Protein AF-A0A7X7GZE6-F1 (afdb_monomer_lite)

Radius of gyration: 17.97 Å; chains: 1; bounding box: 39×40×55 Å

Structure (mmCIF, N/CA/C/O backbone):
data_AF-A0A7X7GZE6-F1
#
_entry.id   AF-A0A7X7GZE6-F1
#
loop_
_atom_site.group_PDB
_atom_site.id
_atom_site.type_symbol
_atom_site.label_atom_id
_atom_site.label_alt_id
_atom_site.label_comp_id
_atom_site.label_asym_id
_atom_site.label_entity_id
_atom_site.label_seq_id
_atom_site.pdbx_PDB_ins_code
_atom_site.Cartn_x
_atom_site.Cartn_y
_atom_site.Cartn_z
_atom_site.occupancy
_atom_site.B_iso_or_equiv
_atom_site.auth_seq_id
_atom_site.auth_comp_id
_atom_site.auth_asym_id
_atom_site.auth_atom_id
_atom_site.pdbx_PDB_model_num
ATOM 1 N N . VAL A 1 1 ? -2.484 -9.347 -4.372 1.00 68.06 1 VAL A N 1
ATOM 2 C CA . VAL A 1 1 ? -1.489 -9.546 -3.286 1.00 68.06 1 VAL A CA 1
ATOM 3 C C . VAL A 1 1 ? -1.437 -8.343 -2.355 1.00 68.06 1 VAL A C 1
ATOM 5 O O . VAL A 1 1 ? -1.816 -8.513 -1.209 1.00 68.06 1 VAL A O 1
ATOM 8 N N . GLY A 1 2 ? -1.087 -7.137 -2.829 1.00 70.00 2 GLY A N 1
ATOM 9 C CA . GLY A 1 2 ? -1.062 -5.927 -1.983 1.00 70.00 2 GLY A CA 1
ATOM 10 C C . GLY A 1 2 ? -2.366 -5.663 -1.219 1.00 70.00 2 GLY A C 1
ATOM 11 O O . GLY A 1 2 ? -2.331 -5.473 -0.010 1.00 70.00 2 GLY A O 1
ATOM 12 N N . ALA A 1 3 ? -3.518 -5.777 -1.890 1.00 70.06 3 ALA A N 1
ATOM 13 C CA . ALA A 1 3 ? -4.825 -5.614 -1.250 1.00 70.06 3 ALA A CA 1
ATOM 14 C C . ALA A 1 3 ? -5.118 -6.659 -0.161 1.00 70.06 3 ALA A C 1
ATOM 16 O O . ALA A 1 3 ? -5.641 -6.328 0.893 1.00 70.06 3 ALA A O 1
ATOM 17 N N . ALA A 1 4 ? -4.740 -7.921 -0.387 1.00 69.62 4 ALA A N 1
ATOM 18 C CA . ALA A 1 4 ? -4.936 -8.977 0.601 1.00 69.62 4 ALA A CA 1
ATOM 19 C C . ALA A 1 4 ? -4.083 -8.721 1.851 1.00 69.62 4 ALA A C 1
ATOM 21 O O . ALA A 1 4 ? -4.593 -8.793 2.958 1.00 69.62 4 ALA A O 1
ATOM 22 N N . ILE A 1 5 ? -2.814 -8.339 1.671 1.00 72.62 5 ILE A N 1
ATOM 23 C CA . ILE A 1 5 ? -1.905 -8.010 2.779 1.00 72.62 5 ILE A CA 1
ATOM 24 C C . ILE A 1 5 ? -2.411 -6.792 3.544 1.00 72.62 5 ILE A C 1
ATOM 26 O O . ILE A 1 5 ? -2.491 -6.830 4.766 1.00 72.62 5 ILE A O 1
ATOM 30 N N . GLY A 1 6 ? -2.775 -5.725 2.831 1.00 70.12 6 GLY A N 1
ATOM 31 C CA . GLY A 1 6 ? -3.326 -4.523 3.445 1.00 70.12 6 GLY A CA 1
ATOM 32 C C . GLY A 1 6 ? -4.610 -4.810 4.218 1.00 70.12 6 GLY A C 1
ATOM 33 O O . GLY A 1 6 ? -4.763 -4.332 5.337 1.00 70.12 6 GLY A O 1
ATOM 34 N N . GLY A 1 7 ? -5.488 -5.655 3.672 1.00 70.38 7 GLY A N 1
ATOM 35 C CA . GLY A 1 7 ? -6.702 -6.094 4.353 1.00 70.38 7 GLY A CA 1
ATOM 36 C C . GLY A 1 7 ? -6.411 -6.923 5.600 1.00 70.38 7 GLY A C 1
ATOM 37 O O . GLY A 1 7 ? -6.998 -6.670 6.645 1.00 70.38 7 GLY A O 1
ATOM 38 N N . SER A 1 8 ? -5.452 -7.850 5.537 1.00 73.56 8 SER A N 1
ATOM 39 C CA . SER A 1 8 ? -5.009 -8.628 6.701 1.00 73.56 8 SER A CA 1
ATOM 40 C C . SER A 1 8 ? -4.384 -7.755 7.793 1.00 73.56 8 SER A C 1
ATOM 42 O O . SER A 1 8 ? -4.648 -7.985 8.969 1.00 73.56 8 SER A O 1
ATOM 44 N N . ILE A 1 9 ? -3.591 -6.743 7.423 1.00 75.19 9 ILE A N 1
ATOM 45 C CA . ILE A 1 9 ? -3.029 -5.765 8.370 1.00 75.19 9 ILE A CA 1
ATOM 46 C C . ILE A 1 9 ? -4.152 -4.932 8.993 1.00 75.19 9 ILE A C 1
ATOM 48 O O . ILE A 1 9 ? -4.167 -4.754 10.207 1.00 75.19 9 ILE A O 1
ATOM 52 N N . GLY A 1 10 ? -5.107 -4.465 8.184 1.00 75.06 10 GLY A N 1
ATOM 53 C CA . GLY A 1 10 ? -6.282 -3.731 8.651 1.00 75.06 10 GLY A CA 1
ATOM 54 C C . GLY A 1 10 ? -7.108 -4.539 9.651 1.00 75.06 10 GLY A C 1
ATOM 55 O O . GLY A 1 10 ? -7.360 -4.073 10.757 1.00 75.06 10 GLY A O 1
ATOM 56 N N . PHE A 1 11 ? -7.436 -5.786 9.311 1.00 79.56 11 PHE A N 1
ATOM 57 C CA . PHE A 1 11 ? -8.137 -6.711 10.201 1.00 79.56 11 PHE A CA 1
ATOM 58 C C . PHE A 1 11 ? -7.357 -6.969 11.498 1.00 79.56 11 PHE A C 1
ATOM 60 O O . PHE A 1 11 ? -7.912 -6.876 12.591 1.00 79.56 11 PHE A O 1
ATOM 67 N N . GLY A 1 12 ? -6.055 -7.257 11.388 1.00 74.81 12 GLY A N 1
ATOM 68 C CA . GLY A 1 12 ? -5.186 -7.506 12.539 1.00 74.81 12 GLY A CA 1
ATOM 69 C C . GLY A 1 12 ? -5.072 -6.302 13.477 1.00 74.81 12 GLY A C 1
ATOM 70 O O . GLY A 1 12 ? -5.069 -6.477 14.694 1.00 74.81 12 GLY A O 1
ATOM 71 N N . ALA A 1 13 ? -5.049 -5.080 12.935 1.00 77.00 13 ALA A N 1
ATOM 72 C CA . ALA A 1 13 ? -5.071 -3.856 13.731 1.00 77.00 13 ALA A CA 1
ATOM 73 C C . ALA A 1 13 ? -6.368 -3.731 14.544 1.00 77.00 13 ALA A C 1
ATOM 75 O O . ALA A 1 13 ? -6.316 -3.336 15.707 1.00 77.00 13 ALA A O 1
ATOM 76 N N . THR A 1 14 ? -7.516 -4.123 13.983 1.00 76.88 14 THR A N 1
ATOM 77 C CA . THR A 1 14 ? -8.782 -4.130 14.729 1.00 76.88 14 THR A CA 1
ATOM 78 C C . THR A 1 14 ? -8.822 -5.213 15.798 1.00 76.88 14 THR A C 1
ATOM 80 O O . THR A 1 14 ? -9.255 -4.931 16.907 1.00 76.88 14 THR A O 1
ATOM 83 N N . VAL A 1 15 ? -8.305 -6.418 15.521 1.00 77.81 15 VAL A N 1
ATOM 84 C CA . VAL A 1 15 ? -8.167 -7.476 16.543 1.00 77.81 15 VAL A CA 1
ATOM 85 C C . VAL A 1 15 ? -7.325 -6.988 17.723 1.00 77.81 15 VAL A C 1
ATOM 87 O O . VAL A 1 15 ? -7.680 -7.225 18.874 1.00 77.81 15 VAL A O 1
ATOM 90 N N . TYR A 1 16 ? -6.226 -6.280 17.448 1.00 72.88 16 TYR A N 1
ATOM 91 C CA . TYR A 1 16 ? -5.394 -5.696 18.497 1.00 72.88 16 TYR A CA 1
ATOM 92 C C . TYR A 1 16 ? -6.132 -4.616 19.295 1.00 72.88 16 TYR A C 1
ATOM 94 O O . TYR A 1 16 ? -6.004 -4.583 20.517 1.00 72.88 16 TYR A O 1
ATOM 102 N N . LYS A 1 17 ? -6.906 -3.749 18.626 1.00 74.69 17 LYS A N 1
ATOM 103 C CA . LYS A 1 17 ? -7.726 -2.727 19.295 1.00 74.69 17 LYS A CA 1
ATOM 104 C C . LYS A 1 17 ? -8.779 -3.350 20.211 1.00 74.69 17 LYS A C 1
ATOM 106 O O . LYS A 1 17 ? -8.861 -2.931 21.354 1.00 74.69 17 LYS A O 1
ATOM 111 N N . ASP A 1 18 ? -9.502 -4.366 19.741 1.00 75.88 18 ASP A N 1
ATOM 112 C CA . ASP A 1 18 ? -10.523 -5.074 20.531 1.00 75.88 18 ASP A CA 1
ATOM 113 C C . ASP A 1 18 ? -9.904 -5.735 21.766 1.00 75.88 18 ASP A C 1
ATOM 115 O O . ASP A 1 18 ? -10.315 -5.482 22.893 1.00 75.88 18 ASP A O 1
ATOM 119 N N . TYR A 1 19 ? -8.784 -6.444 21.582 1.00 75.62 19 TYR A N 1
ATOM 120 C CA . TYR A 1 19 ? -8.058 -7.033 22.705 1.00 75.62 19 TYR A CA 1
ATOM 121 C C . TYR A 1 19 ? -7.568 -5.991 23.722 1.00 75.62 19 TYR A C 1
ATOM 123 O O . TYR A 1 19 ? -7.517 -6.273 24.917 1.00 75.62 19 TYR A O 1
ATOM 131 N N . LYS A 1 20 ? -7.168 -4.795 23.278 1.00 75.88 20 LYS A N 1
ATOM 132 C CA . LYS A 1 20 ? -6.720 -3.729 24.184 1.00 75.88 20 LYS A CA 1
ATOM 133 C C . LYS A 1 20 ? -7.859 -3.026 24.916 1.00 75.88 20 LYS A C 1
ATOM 135 O O . LYS A 1 20 ? -7.587 -2.449 25.965 1.00 75.88 20 LYS A O 1
ATOM 140 N N . ASP A 1 21 ? -9.064 -3.043 24.360 1.00 76.44 21 ASP A N 1
ATOM 141 C CA . ASP A 1 21 ? -10.229 -2.368 24.927 1.00 76.44 21 ASP A CA 1
ATOM 142 C C . ASP A 1 21 ? -10.690 -3.067 26.212 1.00 76.44 21 ASP A C 1
ATOM 144 O O . ASP A 1 21 ? -10.820 -2.432 27.257 1.00 76.44 21 ASP A O 1
ATOM 148 N N . ASP A 1 22 ? -10.837 -4.396 26.176 1.00 77.56 22 ASP A N 1
ATOM 149 C CA . ASP A 1 22 ? -11.350 -5.154 27.325 1.00 77.56 22 ASP A CA 1
ATOM 150 C C . ASP A 1 22 ? -10.679 -6.518 27.581 1.00 77.56 22 ASP A C 1
ATOM 152 O O . ASP A 1 22 ? -11.135 -7.311 28.413 1.00 77.56 22 ASP A O 1
ATOM 156 N N . GLY A 1 23 ? -9.556 -6.802 26.916 1.00 74.06 23 GLY A N 1
ATOM 157 C CA . GLY A 1 23 ? -8.805 -8.050 27.088 1.00 74.06 23 GLY A CA 1
ATOM 158 C C . GLY A 1 23 ? -9.431 -9.257 26.387 1.00 74.06 23 GLY A C 1
ATOM 159 O O . GLY A 1 23 ? -8.941 -10.379 26.547 1.00 74.06 23 GLY A O 1
ATOM 160 N N . ARG A 1 24 ? -10.510 -9.067 25.623 1.00 71.06 24 ARG A N 1
ATOM 161 C CA . ARG A 1 24 ? -11.205 -10.114 24.869 1.00 71.06 24 ARG A CA 1
ATOM 162 C C . ARG A 1 24 ? -11.363 -9.674 23.416 1.00 71.06 24 ARG A C 1
ATOM 164 O O . ARG A 1 24 ? -11.299 -8.502 23.091 1.00 71.06 24 ARG A O 1
ATOM 171 N N . ILE A 1 25 ? -11.507 -10.647 22.524 1.00 77.06 25 ILE A N 1
ATOM 172 C CA . ILE A 1 25 ? -11.724 -10.400 21.095 1.00 77.06 25 ILE A CA 1
ATOM 173 C C . ILE A 1 25 ? -13.092 -10.936 20.688 1.00 77.06 25 ILE A C 1
ATOM 175 O O . ILE A 1 25 ? -13.542 -11.951 21.225 1.00 77.06 25 ILE A O 1
ATOM 179 N N . PHE A 1 26 ? -13.727 -10.290 19.716 1.00 74.06 26 PHE A N 1
ATOM 180 C CA . PHE A 1 26 ? -15.010 -10.672 19.126 1.00 74.06 26 PHE A CA 1
ATOM 181 C C . PHE A 1 26 ? -16.153 -10.803 20.141 1.00 74.06 26 PHE A C 1
ATOM 183 O O . PHE A 1 26 ? -17.037 -11.645 19.985 1.00 74.06 26 PHE A O 1
ATOM 190 N N . ASN A 1 27 ? -16.149 -9.978 21.186 1.00 72.94 27 ASN A N 1
ATOM 191 C CA . ASN A 1 27 ? -17.208 -9.961 22.200 1.00 72.94 27 ASN A CA 1
ATOM 192 C C . ASN A 1 27 ? -18.279 -8.882 21.943 1.00 72.94 27 ASN A C 1
ATOM 194 O O . ASN A 1 27 ? -19.266 -8.819 22.675 1.00 72.94 27 ASN A O 1
ATOM 198 N N . GLY A 1 28 ? -18.093 -8.061 20.903 1.00 64.94 28 GLY A N 1
ATOM 199 C CA . GLY A 1 28 ? -18.997 -6.978 20.520 1.00 64.94 28 GLY A CA 1
ATOM 200 C C . GLY A 1 28 ? -18.660 -5.607 21.115 1.00 64.94 28 GLY A C 1
ATOM 201 O O . GLY A 1 28 ? -19.392 -4.661 20.823 1.00 64.94 28 GLY A O 1
ATOM 202 N N . SER A 1 29 ? -17.580 -5.466 21.899 1.00 69.19 29 SER A N 1
ATOM 203 C CA . SER A 1 29 ? -17.096 -4.152 22.357 1.00 69.19 29 SER A CA 1
ATOM 204 C C . SER A 1 29 ? -16.656 -3.289 21.170 1.00 69.19 29 SER A C 1
ATOM 206 O O . SER A 1 29 ? -17.092 -2.140 21.003 1.00 69.19 29 SER A O 1
ATOM 208 N N . ILE A 1 30 ? -15.896 -3.882 20.246 1.00 73.75 30 ILE A N 1
ATOM 209 C CA . ILE A 1 30 ? -15.688 -3.352 18.898 1.00 73.75 30 ILE A CA 1
ATOM 210 C C . ILE A 1 30 ? -16.770 -3.890 17.944 1.00 73.75 30 ILE A C 1
ATOM 212 O O . ILE A 1 30 ? -17.037 -5.092 17.874 1.00 73.75 30 ILE A O 1
ATOM 216 N N . GLY A 1 31 ? -17.390 -2.986 17.179 1.00 77.62 31 GLY A N 1
ATOM 217 C CA . GLY A 1 31 ? -18.443 -3.321 16.221 1.00 77.62 31 GLY A CA 1
ATOM 218 C C . GLY A 1 31 ? -17.913 -4.040 14.974 1.00 77.62 31 GLY A C 1
ATOM 219 O O . GLY A 1 31 ? -16.767 -3.860 14.553 1.00 77.62 31 GLY A O 1
ATOM 220 N N . ALA A 1 32 ? -18.758 -4.866 14.350 1.00 78.25 32 ALA A N 1
ATOM 221 C CA . ALA A 1 32 ? -18.413 -5.577 13.113 1.00 78.25 32 ALA A CA 1
ATOM 222 C C . ALA A 1 32 ? -18.128 -4.620 11.937 1.00 78.25 32 ALA A C 1
ATOM 224 O O . ALA A 1 32 ? -17.339 -4.936 11.045 1.00 78.25 32 ALA A O 1
ATOM 225 N N . ASP A 1 33 ? -18.733 -3.434 11.960 1.00 80.25 33 ASP A N 1
ATOM 226 C CA . ASP A 1 33 ? -18.466 -2.314 11.062 1.00 80.25 33 ASP A CA 1
ATOM 227 C C . ASP A 1 33 ? -17.040 -1.771 11.235 1.00 80.25 33 ASP A C 1
ATOM 229 O O . ASP A 1 33 ? -16.351 -1.546 10.242 1.00 80.25 33 ASP A O 1
ATOM 233 N N . THR A 1 34 ? -16.527 -1.674 12.465 1.00 81.44 34 THR A N 1
ATOM 234 C CA . THR A 1 34 ? -15.125 -1.309 12.722 1.00 81.44 34 THR A CA 1
ATOM 235 C C . THR A 1 34 ? -14.159 -2.343 12.131 1.00 81.44 34 THR A C 1
ATOM 237 O O . THR A 1 34 ? -13.178 -1.979 11.481 1.00 81.44 34 THR A O 1
ATOM 240 N N . TYR A 1 35 ? -14.429 -3.644 12.273 1.00 79.75 35 TYR A N 1
ATOM 241 C CA . TYR A 1 35 ? -13.618 -4.687 11.622 1.00 79.75 35 TYR A CA 1
ATOM 242 C C . TYR A 1 35 ? -13.643 -4.571 10.102 1.00 79.75 35 TYR A C 1
ATOM 244 O O . TYR A 1 35 ? -12.596 -4.636 9.448 1.00 79.75 35 TYR A O 1
ATOM 252 N N . LEU A 1 36 ? -14.832 -4.376 9.538 1.00 85.06 36 LEU A N 1
ATOM 253 C CA . LEU A 1 36 ? -15.022 -4.278 8.100 1.00 85.06 36 LEU A CA 1
ATOM 254 C C . LEU A 1 36 ? -14.356 -3.021 7.525 1.00 85.06 36 LEU A C 1
ATOM 256 O O . LEU A 1 36 ? -13.636 -3.118 6.532 1.00 85.06 36 LEU A O 1
ATOM 260 N N . GLY A 1 37 ? -14.521 -1.867 8.173 1.00 83.38 37 GLY A N 1
ATOM 261 C CA . GLY A 1 37 ? -13.943 -0.591 7.754 1.00 83.38 37 GLY A CA 1
ATOM 262 C C . GLY A 1 37 ? -12.419 -0.616 7.741 1.00 83.38 37 GLY A C 1
ATOM 263 O O . GLY A 1 37 ? -11.800 -0.227 6.751 1.00 83.38 37 GLY A O 1
ATOM 264 N N . TYR A 1 38 ? -11.792 -1.150 8.791 1.00 82.81 38 TYR A N 1
ATOM 265 C CA . TYR A 1 38 ? -10.332 -1.280 8.853 1.00 82.81 38 TYR A CA 1
ATOM 266 C C . TYR A 1 38 ? -9.800 -2.295 7.839 1.00 82.81 38 TYR A C 1
ATOM 268 O O . TYR A 1 38 ? -8.772 -2.050 7.208 1.00 82.81 38 TYR A O 1
ATOM 276 N N . THR A 1 39 ? -10.505 -3.409 7.633 1.00 85.31 39 THR A N 1
ATOM 277 C CA . THR A 1 39 ? -10.120 -4.427 6.645 1.00 85.31 39 THR A CA 1
ATOM 278 C C . THR A 1 39 ? -10.213 -3.881 5.220 1.00 85.31 39 THR A C 1
ATOM 280 O O . THR A 1 39 ? -9.268 -4.013 4.445 1.00 85.31 39 THR A O 1
ATOM 283 N N . LEU A 1 40 ? -11.324 -3.237 4.854 1.00 87.88 40 LEU A N 1
ATOM 284 C CA . LEU A 1 40 ? -11.520 -2.691 3.508 1.00 87.88 40 LEU A CA 1
ATOM 285 C C . LEU A 1 40 ? -10.637 -1.468 3.253 1.00 87.88 40 LEU A C 1
ATOM 287 O O . LEU A 1 40 ? -10.006 -1.381 2.198 1.00 87.88 40 LEU A O 1
ATOM 291 N N . GLY A 1 41 ? -10.518 -0.570 4.233 1.00 86.75 41 GLY A N 1
ATOM 292 C CA . GLY A 1 41 ? -9.615 0.574 4.161 1.00 86.75 41 GLY A CA 1
ATOM 293 C C . GLY A 1 41 ? -8.155 0.143 4.015 1.00 86.75 41 GLY A C 1
ATOM 294 O O . GLY A 1 41 ? -7.440 0.615 3.127 1.00 86.75 41 GLY A O 1
ATOM 295 N N . GLY A 1 42 ? -7.737 -0.846 4.811 1.00 83.94 42 GLY A N 1
ATOM 296 C CA . GLY A 1 42 ? -6.423 -1.474 4.702 1.00 83.94 42 GLY A CA 1
ATOM 297 C C . GLY A 1 42 ? -6.206 -2.148 3.347 1.00 83.94 42 GLY A C 1
ATOM 298 O O . GLY A 1 42 ? -5.132 -2.013 2.759 1.00 83.94 42 GLY A O 1
ATOM 299 N N . ALA A 1 43 ? -7.217 -2.828 2.802 1.00 84.12 43 ALA A N 1
ATOM 300 C CA . ALA A 1 43 ? -7.123 -3.471 1.496 1.00 84.12 43 ALA A CA 1
ATOM 301 C C . ALA A 1 43 ? -6.926 -2.462 0.358 1.00 84.12 43 ALA A C 1
ATOM 303 O O . ALA A 1 43 ? -6.089 -2.687 -0.517 1.00 84.12 43 ALA A O 1
ATOM 304 N N . VAL A 1 44 ? -7.635 -1.332 0.378 1.00 88.69 44 VAL A N 1
ATOM 305 C CA . VAL A 1 44 ? -7.468 -0.274 -0.630 1.00 88.69 44 VAL A CA 1
ATOM 306 C C . VAL A 1 44 ? -6.089 0.372 -0.526 1.00 88.69 44 VAL A C 1
ATOM 308 O O . VAL A 1 44 ? -5.373 0.426 -1.529 1.00 88.69 44 VAL A O 1
ATOM 311 N N . ALA A 1 45 ? -5.655 0.755 0.677 1.00 85.38 45 ALA A N 1
ATOM 312 C CA . ALA A 1 45 ? -4.322 1.322 0.890 1.00 85.38 45 ALA A CA 1
ATOM 313 C C . ALA A 1 45 ? -3.201 0.348 0.474 1.00 85.38 45 ALA A C 1
ATOM 315 O O . ALA A 1 45 ? -2.243 0.729 -0.207 1.00 85.38 45 ALA A O 1
ATOM 316 N N . GLY A 1 46 ? -3.350 -0.937 0.813 1.00 77.38 46 GLY A N 1
ATOM 317 C CA . GLY A 1 46 ? -2.416 -1.997 0.434 1.00 77.38 46 GLY A CA 1
ATOM 318 C C . GLY A 1 46 ? -2.414 -2.315 -1.062 1.00 77.38 46 GLY A C 1
ATOM 319 O O . GLY A 1 46 ? -1.383 -2.729 -1.602 1.00 77.38 46 GLY A O 1
ATOM 320 N N . ALA A 1 47 ? -3.530 -2.109 -1.767 1.00 82.00 47 ALA A N 1
ATOM 321 C CA . ALA A 1 47 ? -3.597 -2.275 -3.217 1.00 82.00 47 ALA A CA 1
ATOM 322 C C . ALA A 1 47 ? -2.660 -1.292 -3.930 1.00 82.00 47 ALA A C 1
ATOM 324 O O . ALA A 1 47 ? -1.875 -1.722 -4.778 1.00 82.00 47 ALA A O 1
ATOM 325 N N . GLY A 1 48 ? -2.678 -0.012 -3.542 1.00 80.75 48 GLY A N 1
ATOM 326 C CA . GLY A 1 48 ? -1.807 1.007 -4.134 1.00 80.75 48 GLY A CA 1
ATOM 327 C C . GLY A 1 48 ? -0.324 0.746 -3.891 1.00 80.75 48 GLY A C 1
ATOM 328 O O . GLY A 1 48 ? 0.468 0.781 -4.834 1.00 80.75 48 GLY A O 1
ATOM 329 N N . ILE A 1 49 ? 0.041 0.344 -2.670 1.00 81.56 49 ILE A N 1
ATOM 330 C CA . ILE A 1 49 ? 1.407 -0.106 -2.356 1.00 81.56 49 ILE A CA 1
ATOM 331 C C . ILE A 1 49 ? 1.803 -1.319 -3.216 1.00 81.56 49 ILE A C 1
ATOM 333 O O . ILE A 1 49 ? 2.925 -1.400 -3.718 1.00 81.56 49 ILE A O 1
ATOM 337 N N . GLY A 1 50 ? 0.888 -2.270 -3.424 1.00 75.62 50 GLY A N 1
ATOM 338 C CA . GLY A 1 50 ? 1.127 -3.425 -4.291 1.00 75.62 50 GLY A CA 1
ATOM 339 C C . GLY A 1 50 ? 1.416 -3.037 -5.745 1.00 75.62 50 GLY A C 1
ATOM 340 O O . GLY A 1 50 ? 2.314 -3.612 -6.362 1.00 75.62 50 GLY A O 1
ATOM 341 N N . VAL A 1 51 ? 0.693 -2.045 -6.275 1.00 80.81 51 VAL A N 1
ATOM 342 C CA . VAL A 1 51 ? 0.936 -1.478 -7.612 1.00 80.81 51 VAL A CA 1
ATOM 343 C C . VAL A 1 51 ? 2.304 -0.794 -7.671 1.00 80.81 51 VAL A C 1
ATOM 345 O O . VAL A 1 51 ? 3.054 -1.024 -8.618 1.00 80.81 51 VAL A O 1
ATOM 348 N N . ALA A 1 52 ? 2.678 -0.035 -6.637 1.00 83.25 52 ALA A N 1
ATOM 349 C CA . ALA A 1 52 ? 3.989 0.606 -6.539 1.00 83.25 52 ALA A CA 1
ATOM 350 C C . ALA A 1 52 ? 5.145 -0.414 -6.607 1.00 83.25 52 ALA A C 1
ATOM 352 O O . ALA A 1 52 ? 6.106 -0.224 -7.353 1.00 83.25 52 ALA A O 1
ATOM 353 N N . GLY A 1 53 ? 5.026 -1.549 -5.913 1.00 79.12 53 GLY A N 1
ATOM 354 C CA . GLY A 1 53 ? 6.019 -2.627 -5.993 1.00 79.12 53 GLY A CA 1
ATOM 355 C C . GLY A 1 53 ? 6.123 -3.277 -7.373 1.00 79.12 53 GLY A C 1
ATOM 356 O O . GLY A 1 53 ? 7.226 -3.579 -7.828 1.00 79.12 53 GLY A O 1
ATOM 357 N N . ALA A 1 54 ? 4.995 -3.460 -8.065 1.00 77.81 54 ALA A N 1
ATOM 358 C CA . ALA A 1 54 ? 4.986 -3.991 -9.427 1.00 77.81 54 ALA A CA 1
ATOM 359 C C . ALA A 1 54 ? 5.643 -3.023 -10.426 1.00 77.81 54 ALA A C 1
ATOM 361 O O . ALA A 1 54 ? 6.457 -3.456 -11.242 1.00 77.81 54 ALA A O 1
ATOM 362 N N . LEU A 1 55 ? 5.346 -1.723 -10.318 1.00 80.06 55 LEU A N 1
ATOM 363 C CA . LEU A 1 55 ? 5.972 -0.665 -11.118 1.00 80.06 55 LEU A CA 1
ATOM 364 C C . LEU A 1 55 ? 7.490 -0.623 -10.901 1.00 80.06 55 LEU A C 1
ATOM 366 O O . LEU A 1 55 ? 8.249 -0.595 -11.868 1.00 80.06 55 LEU A O 1
ATOM 370 N N . GLY A 1 56 ? 7.933 -0.690 -9.642 1.00 79.12 56 GLY A N 1
ATOM 371 C CA . GLY A 1 56 ? 9.350 -0.764 -9.291 1.00 79.12 56 GLY A CA 1
ATOM 372 C C . GLY A 1 56 ? 10.042 -1.986 -9.890 1.00 79.12 56 GLY A C 1
ATOM 373 O O . GLY A 1 56 ? 11.042 -1.849 -10.589 1.00 79.12 56 GLY A O 1
ATOM 374 N N . ALA A 1 57 ? 9.488 -3.181 -9.672 1.00 77.44 57 ALA A N 1
ATOM 375 C CA . ALA A 1 57 ? 10.055 -4.432 -10.182 1.00 77.44 57 ALA A CA 1
ATOM 376 C C . ALA A 1 57 ? 10.162 -4.459 -11.703 1.00 77.44 57 ALA A C 1
ATOM 378 O O . ALA A 1 57 ? 11.180 -4.894 -12.250 1.00 77.44 57 ALA A O 1
ATOM 379 N N . ALA A 1 58 ? 9.143 -3.952 -12.390 1.00 73.25 58 ALA A N 1
ATOM 380 C CA . ALA A 1 58 ? 9.190 -3.833 -13.831 1.00 73.25 58 ALA A CA 1
ATOM 381 C C . ALA A 1 58 ? 10.285 -2.838 -14.265 1.00 73.25 58 ALA A C 1
ATOM 383 O O . ALA A 1 58 ? 11.049 -3.154 -15.176 1.00 73.25 58 ALA A O 1
ATOM 384 N N . ALA A 1 59 ? 10.419 -1.686 -13.588 1.00 76.44 59 ALA A N 1
ATOM 385 C CA . ALA A 1 59 ? 11.445 -0.681 -13.896 1.00 76.44 59 ALA A CA 1
ATOM 386 C C . ALA A 1 59 ? 12.856 -1.250 -13.729 1.00 76.44 59 ALA A C 1
ATOM 388 O O . ALA A 1 59 ? 13.700 -1.071 -14.602 1.00 76.44 59 ALA A O 1
ATOM 389 N N . GLY A 1 60 ? 13.093 -1.998 -12.651 1.00 74.00 60 GLY A N 1
ATOM 390 C CA . GLY A 1 60 ? 14.385 -2.635 -12.415 1.00 74.00 60 GLY A CA 1
ATOM 391 C C . GLY A 1 60 ? 14.704 -3.737 -13.421 1.00 74.00 60 GLY A C 1
ATOM 392 O O . GLY A 1 60 ? 15.833 -3.841 -13.893 1.00 74.00 60 GLY A O 1
ATOM 393 N N . THR A 1 61 ? 13.697 -4.527 -13.804 1.00 70.88 61 THR A N 1
ATOM 394 C CA . THR A 1 61 ? 13.856 -5.569 -14.830 1.00 70.88 61 THR A CA 1
ATOM 395 C C . THR A 1 61 ? 14.211 -4.951 -16.184 1.00 70.88 61 THR A C 1
ATOM 397 O O . THR A 1 61 ? 15.089 -5.457 -16.877 1.00 70.88 61 THR A O 1
ATOM 400 N N . ALA A 1 62 ? 13.579 -3.831 -16.553 1.00 69.56 62 ALA A N 1
ATOM 401 C CA . ALA A 1 62 ? 13.884 -3.117 -17.792 1.00 69.56 62 ALA A CA 1
ATOM 402 C C . ALA A 1 62 ? 15.335 -2.604 -17.819 1.00 69.56 62 ALA A C 1
ATOM 404 O O . ALA A 1 62 ? 16.021 -2.773 -18.826 1.00 69.56 62 ALA A O 1
ATOM 405 N N . THR A 1 63 ? 15.821 -2.062 -16.696 1.00 73.06 63 THR A N 1
ATOM 406 C CA . THR A 1 63 ? 17.225 -1.654 -16.540 1.00 73.06 63 THR A CA 1
ATOM 407 C C . THR A 1 63 ? 18.190 -2.834 -16.674 1.00 73.06 63 THR A C 1
ATOM 409 O O . THR A 1 63 ? 19.205 -2.708 -17.356 1.00 73.06 63 THR A O 1
ATOM 412 N N . LEU A 1 64 ? 17.883 -3.989 -16.070 1.00 71.00 64 LEU A N 1
ATOM 413 C CA . LEU A 1 64 ? 18.714 -5.195 -16.178 1.00 71.00 64 LEU A CA 1
ATOM 414 C C . LEU A 1 64 ? 18.827 -5.708 -17.620 1.00 71.00 64 LEU A C 1
ATOM 416 O O . LEU A 1 64 ? 19.891 -6.159 -18.032 1.00 71.00 64 LEU A O 1
ATOM 420 N N . LEU A 1 65 ? 17.742 -5.639 -18.393 1.00 69.69 65 LEU A N 1
ATOM 421 C CA . LEU A 1 65 ? 17.700 -6.116 -19.779 1.00 69.69 65 LEU A CA 1
ATOM 422 C C . LEU A 1 65 ? 18.391 -5.169 -20.777 1.00 69.69 65 LEU A C 1
ATOM 424 O O . LEU A 1 65 ? 18.305 -5.389 -21.983 1.00 69.69 65 LEU A O 1
ATOM 428 N N . GLY A 1 66 ? 19.073 -4.122 -20.301 1.00 58.66 66 GLY A N 1
ATOM 429 C CA . GLY A 1 66 ? 19.830 -3.198 -21.148 1.00 58.66 66 GLY A CA 1
ATOM 430 C C . GLY A 1 66 ? 18.958 -2.273 -22.001 1.00 58.66 66 GLY A C 1
ATOM 431 O O . GLY A 1 66 ? 19.487 -1.549 -22.841 1.00 58.66 66 GLY A O 1
ATOM 432 N N . SER A 1 67 ? 17.639 -2.262 -21.782 1.00 58.16 67 SER A N 1
ATOM 433 C CA . SER A 1 67 ? 16.747 -1.272 -22.379 1.00 58.16 67 SER A CA 1
ATOM 434 C C . SER A 1 67 ? 16.897 0.014 -21.576 1.00 58.16 67 SER A C 1
ATOM 436 O O . SER A 1 67 ? 16.555 0.063 -20.393 1.00 58.16 67 SER A O 1
ATOM 438 N N . SER A 1 68 ? 17.457 1.057 -22.180 1.00 49.09 68 SER A N 1
ATOM 439 C CA . SER A 1 68 ? 17.590 2.376 -21.565 1.00 49.09 68 SER A CA 1
ATOM 440 C C . SER A 1 68 ? 16.210 2.913 -21.153 1.00 49.09 68 SER A C 1
ATOM 442 O O . SER A 1 68 ? 15.475 3.506 -21.934 1.00 49.09 68 SER A O 1
ATOM 444 N N . ALA A 1 69 ? 15.847 2.684 -19.889 1.00 47.34 69 ALA A N 1
ATOM 445 C CA . ALA A 1 69 ? 14.757 3.332 -19.160 1.00 47.34 69 ALA A CA 1
ATOM 446 C C . ALA A 1 69 ? 13.347 3.271 -19.797 1.00 47.34 69 ALA A C 1
ATOM 448 O O . ALA A 1 69 ? 12.492 4.085 -19.459 1.00 47.34 69 ALA A O 1
ATOM 449 N N . THR A 1 70 ? 13.068 2.321 -20.692 1.00 48.22 70 THR A N 1
ATOM 450 C CA . THR A 1 70 ? 11.763 2.191 -21.361 1.00 48.22 70 THR A CA 1
ATOM 451 C C . THR A 1 70 ? 11.192 0.786 -21.167 1.00 48.22 70 THR A C 1
ATOM 453 O O . THR A 1 70 ? 11.533 -0.149 -21.884 1.00 48.22 70 THR A O 1
ATOM 456 N N . LEU A 1 71 ? 10.320 0.640 -20.164 1.00 51.06 71 LEU A N 1
ATOM 457 C CA . LEU A 1 71 ? 9.600 -0.596 -19.798 1.00 51.06 71 LEU A CA 1
ATOM 458 C C . LEU A 1 71 ? 8.696 -1.141 -20.911 1.00 51.06 71 LEU A C 1
ATOM 460 O O . LEU A 1 71 ? 8.549 -2.343 -21.080 1.00 51.06 71 LEU A O 1
ATOM 464 N N . PHE A 1 72 ? 8.023 -0.211 -21.579 1.00 48.84 72 PHE A N 1
ATOM 465 C CA . PHE A 1 72 ? 6.958 -0.366 -22.556 1.00 48.84 72 PHE A CA 1
ATOM 466 C C . PHE A 1 72 ? 6.847 1.009 -23.213 1.00 48.84 72 PHE A C 1
ATOM 468 O O . PHE A 1 72 ? 6.792 2.006 -22.497 1.00 48.84 72 PHE A O 1
ATOM 475 N N . SER A 1 73 ? 6.841 1.066 -24.542 1.00 46.97 73 SER A N 1
ATOM 476 C CA . SER A 1 73 ? 6.385 2.236 -25.288 1.00 46.97 73 SER A CA 1
ATOM 477 C C . SER A 1 73 ? 5.059 1.847 -25.918 1.00 46.97 73 SER A C 1
ATOM 479 O O . SER A 1 73 ? 5.015 1.085 -26.880 1.00 46.97 73 SER A O 1
ATOM 481 N N . ALA A 1 74 ? 3.967 2.307 -25.321 1.00 47.19 74 ALA A N 1
ATOM 482 C CA . ALA A 1 74 ? 2.642 2.222 -25.913 1.00 47.19 74 ALA A CA 1
ATOM 483 C C . ALA A 1 74 ? 2.160 3.661 -26.092 1.00 47.19 74 ALA A C 1
ATOM 485 O O . ALA A 1 74 ? 2.048 4.406 -25.117 1.00 47.19 74 ALA A O 1
ATOM 486 N N . GLY A 1 75 ? 1.991 4.081 -27.348 1.00 50.59 75 GLY A N 1
ATOM 487 C CA . GLY A 1 75 ? 1.599 5.453 -27.685 1.00 50.59 75 GLY A CA 1
ATOM 488 C C . GLY A 1 75 ? 2.636 6.536 -27.347 1.00 50.59 75 GLY A C 1
ATOM 489 O O . GLY A 1 75 ? 2.260 7.696 -27.240 1.00 50.59 75 GLY A O 1
ATOM 490 N N . GLY A 1 76 ? 3.918 6.188 -27.158 1.00 54.09 76 GLY A N 1
ATOM 491 C CA . GLY A 1 76 ? 4.996 7.147 -26.860 1.00 54.09 76 GLY A CA 1
ATOM 492 C C . GLY A 1 76 ? 5.305 7.356 -25.371 1.00 54.09 76 GLY A C 1
ATOM 493 O O . GLY A 1 76 ? 6.225 8.098 -25.039 1.00 54.09 76 GLY A O 1
ATOM 494 N N . THR A 1 77 ? 4.587 6.689 -24.464 1.00 50.97 77 THR A N 1
ATOM 495 C CA . THR A 1 77 ? 4.828 6.789 -23.014 1.00 50.97 77 THR A CA 1
ATOM 496 C C . THR A 1 77 ? 5.855 5.762 -22.550 1.00 50.97 77 THR A C 1
ATOM 498 O O . THR A 1 77 ? 5.595 4.565 -22.621 1.00 50.97 77 THR A O 1
ATOM 501 N N . SER A 1 78 ? 7.002 6.225 -22.050 1.00 59.22 78 SER A N 1
ATOM 502 C CA . SER A 1 78 ? 8.066 5.401 -21.471 1.00 59.22 78 SER A CA 1
ATOM 503 C C . SER A 1 78 ? 7.935 5.273 -19.955 1.00 59.22 78 SER A C 1
ATOM 505 O O . SER A 1 78 ? 8.004 6.288 -19.259 1.00 59.22 78 SER A O 1
ATOM 507 N N . ILE A 1 79 ? 7.844 4.051 -19.417 1.00 63.25 79 ILE A N 1
ATOM 508 C CA . ILE A 1 79 ? 7.974 3.861 -17.963 1.00 63.25 79 ILE A CA 1
ATOM 509 C C . ILE A 1 79 ? 9.468 3.758 -17.602 1.00 63.25 79 ILE A C 1
ATOM 511 O O . ILE A 1 79 ? 10.113 2.727 -17.779 1.00 63.25 79 ILE A O 1
ATOM 515 N N . THR A 1 80 ? 10.019 4.862 -17.111 1.00 75.50 80 THR A N 1
ATOM 516 C CA . THR A 1 80 ? 11.332 4.958 -16.457 1.00 75.50 80 THR A CA 1
ATOM 517 C C . THR A 1 80 ? 11.197 4.671 -14.957 1.00 75.50 80 THR A C 1
ATOM 519 O O . THR A 1 80 ? 10.093 4.747 -14.410 1.00 75.50 80 THR A O 1
ATOM 522 N N . PHE A 1 81 ? 12.311 4.457 -14.245 1.00 79.56 81 PHE A N 1
ATOM 523 C CA . PHE A 1 81 ? 12.295 4.443 -12.775 1.00 79.56 81 PHE A CA 1
ATOM 524 C C . PHE A 1 81 ? 11.648 5.711 -12.188 1.00 79.56 81 PHE A C 1
ATOM 526 O O . PHE A 1 81 ? 10.828 5.609 -11.282 1.00 79.56 81 PHE A O 1
ATOM 533 N N . GLY A 1 82 ? 11.941 6.893 -12.742 1.00 81.19 82 GLY A N 1
ATOM 534 C CA . GLY A 1 82 ? 11.356 8.157 -12.280 1.00 81.19 82 GLY A CA 1
ATOM 535 C C . GLY A 1 82 ? 9.835 8.207 -12.441 1.00 81.19 82 GLY A C 1
ATOM 536 O O . GLY A 1 82 ? 9.126 8.585 -11.511 1.00 81.19 82 GLY A O 1
ATOM 537 N N . SER A 1 83 ? 9.311 7.750 -13.581 1.00 82.12 83 SER A N 1
ATOM 538 C CA . SER A 1 83 ? 7.859 7.665 -13.792 1.00 82.12 83 SER A CA 1
ATOM 539 C C . SER A 1 83 ? 7.203 6.578 -12.932 1.00 82.12 83 SER A C 1
ATOM 541 O O . SER A 1 83 ? 6.131 6.810 -12.382 1.00 82.12 83 SER A O 1
ATOM 543 N N . ALA A 1 84 ? 7.866 5.433 -12.728 1.00 83.25 84 ALA A N 1
ATOM 544 C CA . ALA A 1 84 ? 7.408 4.382 -11.824 1.00 83.25 84 ALA A CA 1
ATOM 545 C C . ALA A 1 84 ? 7.358 4.879 -10.372 1.00 83.25 84 ALA A C 1
ATOM 547 O O . ALA A 1 84 ? 6.410 4.570 -9.654 1.00 83.25 84 ALA A O 1
ATOM 548 N N . LEU A 1 85 ? 8.336 5.693 -9.960 1.00 87.19 85 LEU A N 1
ATOM 549 C CA . LEU A 1 85 ? 8.374 6.331 -8.648 1.00 87.19 85 LEU A CA 1
ATOM 550 C C . LEU A 1 85 ? 7.246 7.348 -8.494 1.00 87.19 85 LEU A C 1
ATOM 552 O O . LEU A 1 85 ? 6.513 7.282 -7.510 1.00 87.19 85 LEU A O 1
ATOM 556 N N . ALA A 1 86 ? 7.058 8.237 -9.470 1.00 88.75 86 ALA A N 1
ATOM 557 C CA . ALA A 1 86 ? 5.986 9.231 -9.447 1.00 88.75 86 ALA A CA 1
ATOM 558 C C . ALA A 1 86 ? 4.596 8.571 -9.414 1.00 88.75 86 ALA A C 1
ATOM 560 O O . ALA A 1 86 ? 3.780 8.887 -8.548 1.00 88.75 86 ALA A O 1
ATOM 561 N N . MET A 1 87 ? 4.349 7.595 -10.294 1.00 88.12 87 MET A N 1
ATOM 562 C CA . MET A 1 87 ? 3.086 6.852 -10.345 1.00 88.12 87 MET A CA 1
ATOM 563 C C . MET A 1 87 ? 2.870 6.019 -9.082 1.00 88.12 87 MET A C 1
ATOM 565 O O . MET A 1 87 ? 1.801 6.083 -8.485 1.00 88.12 87 MET A O 1
ATOM 569 N N . GLY A 1 88 ? 3.875 5.261 -8.641 1.00 86.00 88 GLY A N 1
ATOM 570 C CA . GLY A 1 88 ? 3.771 4.422 -7.449 1.00 86.00 88 GLY A CA 1
ATOM 571 C C . GLY A 1 88 ? 3.527 5.241 -6.183 1.00 86.00 88 GLY A C 1
ATOM 572 O O . GLY A 1 88 ? 2.690 4.862 -5.366 1.00 86.00 88 GLY A O 1
ATOM 573 N N . THR A 1 89 ? 4.180 6.396 -6.051 1.00 89.06 89 THR A N 1
ATOM 574 C CA . THR A 1 89 ? 3.968 7.332 -4.936 1.00 89.06 89 THR A CA 1
ATOM 575 C C . THR A 1 89 ? 2.577 7.958 -5.000 1.00 89.06 89 THR A C 1
ATOM 577 O O . THR A 1 89 ? 1.858 7.922 -4.007 1.00 89.06 89 THR A O 1
ATOM 580 N N . GLY A 1 90 ? 2.154 8.466 -6.164 1.00 89.88 90 GLY A N 1
ATOM 581 C CA . GLY A 1 90 ? 0.850 9.116 -6.338 1.00 89.88 90 GLY A CA 1
ATOM 582 C C . GLY A 1 90 ? -0.339 8.166 -6.170 1.00 89.88 90 GLY A C 1
ATOM 583 O O . GLY A 1 90 ? -1.304 8.494 -5.483 1.00 89.88 90 GLY A O 1
ATOM 584 N N . ILE A 1 91 ? -0.255 6.951 -6.722 1.00 89.38 91 ILE A N 1
ATOM 585 C CA . ILE A 1 91 ? -1.274 5.907 -6.527 1.00 89.38 91 ILE A CA 1
ATOM 586 C C . ILE A 1 91 ? -1.331 5.505 -5.052 1.00 89.38 91 ILE A C 1
ATOM 588 O O . ILE A 1 91 ? -2.417 5.357 -4.492 1.00 89.38 91 ILE A O 1
ATOM 592 N N . SER A 1 92 ? -0.177 5.352 -4.398 1.00 90.00 92 SER A N 1
ATOM 593 C CA . SER A 1 92 ? -0.150 5.013 -2.973 1.00 90.00 92 SER A CA 1
ATOM 594 C C . SER A 1 92 ? -0.710 6.153 -2.121 1.00 90.00 92 SER A C 1
ATOM 596 O O . SER A 1 92 ? -1.496 5.897 -1.220 1.00 90.00 92 SER A O 1
ATOM 598 N N . PHE A 1 93 ? -0.424 7.412 -2.452 1.00 92.12 93 PHE A N 1
ATOM 599 C CA . PHE A 1 93 ? -1.039 8.570 -1.803 1.00 92.12 93 PHE A CA 1
ATOM 600 C C . PHE A 1 93 ? -2.570 8.536 -1.900 1.00 92.12 93 PHE A C 1
ATOM 602 O O . PHE A 1 93 ? -3.263 8.522 -0.882 1.00 92.12 93 PHE A O 1
ATOM 609 N N . ALA A 1 94 ? -3.097 8.438 -3.124 1.00 93.50 94 ALA A N 1
ATOM 610 C CA . ALA A 1 94 ? -4.534 8.426 -3.381 1.00 93.50 94 ALA A CA 1
ATOM 611 C C . ALA A 1 94 ? -5.239 7.249 -2.692 1.00 93.50 94 ALA A C 1
ATOM 613 O O . ALA A 1 94 ? -6.290 7.420 -2.081 1.00 93.50 94 ALA A O 1
ATOM 614 N N . THR A 1 95 ? -4.644 6.057 -2.741 1.00 90.12 95 THR A N 1
ATOM 615 C CA . THR A 1 95 ? -5.202 4.865 -2.084 1.00 90.12 95 THR A CA 1
ATOM 616 C C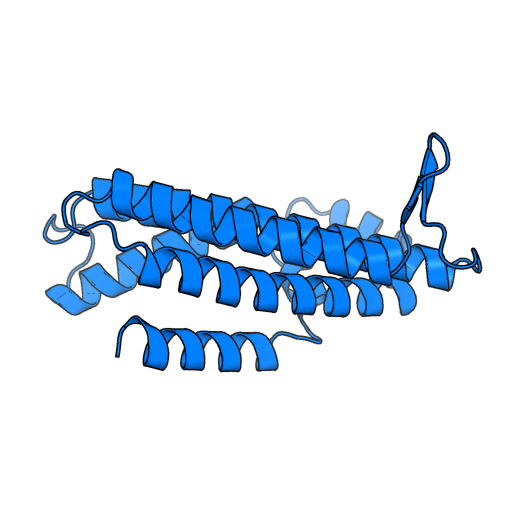 . THR A 1 95 ? -5.070 4.892 -0.564 1.00 90.12 95 THR A C 1
ATOM 618 O O . THR A 1 95 ? -5.900 4.291 0.108 1.00 90.12 95 THR A O 1
ATOM 621 N N . GLY A 1 96 ? -4.081 5.596 -0.008 1.00 87.56 96 GLY A N 1
ATOM 622 C CA . GLY A 1 96 ? -3.978 5.833 1.433 1.00 87.56 96 GLY A CA 1
ATOM 623 C C . GLY A 1 96 ? -5.122 6.707 1.933 1.00 87.56 96 GLY A C 1
ATOM 624 O O . GLY A 1 96 ? -5.805 6.335 2.883 1.00 87.56 96 GLY A O 1
ATOM 625 N N . MET A 1 97 ? -5.394 7.808 1.224 1.00 92.69 97 MET A N 1
ATOM 626 C CA . MET A 1 97 ? -6.548 8.666 1.511 1.00 92.69 97 MET A CA 1
ATOM 627 C C . MET A 1 97 ? -7.864 7.905 1.339 1.00 92.69 97 MET A C 1
ATOM 629 O O . MET A 1 97 ? -8.681 7.890 2.250 1.00 92.69 97 MET A O 1
ATOM 633 N N . ALA A 1 98 ? -8.046 7.203 0.216 1.00 90.00 98 ALA A N 1
ATOM 634 C CA . ALA A 1 98 ? -9.257 6.423 -0.032 1.00 90.00 98 ALA A CA 1
ATOM 635 C C . ALA A 1 98 ? -9.454 5.305 1.006 1.00 90.00 98 ALA A C 1
ATOM 637 O O . ALA A 1 98 ? -10.577 5.052 1.434 1.00 90.00 98 ALA A O 1
ATOM 638 N N . GLY A 1 99 ? -8.369 4.654 1.435 1.00 88.19 99 GLY A N 1
ATOM 639 C CA . GLY A 1 99 ? -8.395 3.654 2.496 1.00 88.19 99 GLY A CA 1
ATOM 640 C C . GLY A 1 99 ? -8.877 4.235 3.825 1.00 88.19 99 GLY A C 1
ATOM 641 O O . GLY A 1 99 ? -9.739 3.638 4.470 1.00 88.19 99 GLY A O 1
ATOM 642 N N . TYR A 1 100 ? -8.392 5.424 4.196 1.00 89.56 100 TYR A N 1
ATOM 643 C CA . TYR A 1 100 ? -8.903 6.160 5.351 1.00 89.56 100 TYR A CA 1
ATOM 644 C C . TYR A 1 100 ? -10.383 6.521 5.190 1.00 89.56 100 TYR A C 1
ATOM 646 O O . TYR A 1 100 ? -11.176 6.231 6.080 1.00 89.56 100 TYR A O 1
ATOM 654 N N . SER A 1 101 ? -10.784 7.089 4.049 1.00 89.19 101 SER A N 1
ATOM 655 C CA . SER A 1 101 ? -12.174 7.502 3.823 1.00 89.19 101 SER A CA 1
ATOM 656 C C . SER A 1 101 ? -13.151 6.328 3.895 1.00 89.19 101 SER A C 1
ATOM 658 O O . SER A 1 101 ? -14.236 6.470 4.449 1.00 89.19 101 SER A O 1
ATOM 660 N N . ILE A 1 102 ? -12.766 5.156 3.380 1.00 87.81 102 ILE A N 1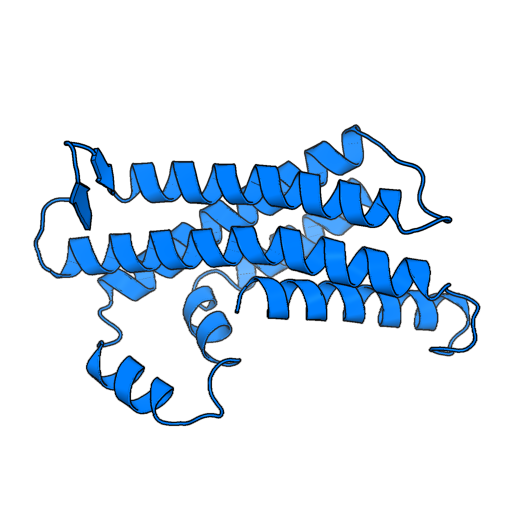
ATOM 661 C CA . ILE A 1 102 ? -13.560 3.924 3.501 1.00 87.81 102 ILE A CA 1
ATOM 662 C C . ILE A 1 102 ? -13.652 3.490 4.963 1.00 87.81 102 ILE A C 1
ATOM 664 O O . ILE A 1 102 ? -14.724 3.103 5.422 1.00 87.81 102 ILE A O 1
ATOM 668 N N . ARG A 1 103 ? -12.545 3.563 5.704 1.00 85.81 103 ARG A N 1
ATOM 669 C CA . ARG A 1 103 ? -12.516 3.187 7.117 1.00 85.81 103 ARG A CA 1
ATOM 670 C C . ARG A 1 103 ? -13.411 4.089 7.960 1.00 85.81 103 ARG A C 1
ATOM 672 O O . ARG A 1 103 ? -14.281 3.564 8.642 1.00 85.81 103 ARG A O 1
ATOM 679 N N . ALA A 1 104 ? -13.237 5.404 7.863 1.00 85.31 104 ALA A N 1
ATOM 680 C CA . ALA A 1 104 ? -14.035 6.391 8.587 1.00 85.31 104 ALA A CA 1
ATOM 681 C C . ALA A 1 104 ? -15.508 6.396 8.138 1.00 85.31 104 ALA A C 1
ATOM 683 O O . ALA A 1 104 ? -16.400 6.590 8.948 1.00 85.31 104 ALA A O 1
ATOM 684 N N . GLY A 1 105 ? -15.790 6.123 6.859 1.00 84.25 105 GLY A N 1
ATOM 685 C CA . GLY A 1 105 ? -17.165 6.055 6.354 1.00 84.25 105 GLY A CA 1
ATOM 686 C C . GLY A 1 105 ? -17.939 4.801 6.776 1.00 84.25 105 GLY A C 1
ATOM 687 O O . GLY A 1 105 ? -19.166 4.832 6.816 1.00 84.25 105 GLY A O 1
ATOM 688 N N . ILE A 1 106 ? -17.246 3.693 7.065 1.00 84.75 106 ILE A N 1
ATOM 689 C CA . ILE A 1 106 ? -17.872 2.439 7.517 1.00 84.75 106 ILE A CA 1
ATOM 690 C C . ILE A 1 106 ? -17.899 2.359 9.045 1.00 84.75 106 ILE A C 1
ATOM 692 O O . ILE A 1 106 ? -18.864 1.852 9.608 1.00 84.75 106 ILE A O 1
ATOM 696 N N . ASN A 1 107 ? -16.846 2.824 9.716 1.00 79.62 107 ASN A N 1
ATOM 697 C CA . ASN A 1 107 ? -16.716 2.726 11.161 1.00 79.62 107 ASN A CA 1
ATOM 698 C C . ASN A 1 107 ? -17.531 3.820 11.861 1.00 79.62 107 ASN A C 1
ATOM 700 O O . ASN A 1 107 ? -17.105 4.968 11.927 1.00 79.62 107 ASN A O 1
ATOM 704 N N . SER A 1 108 ? -18.654 3.441 12.467 1.00 67.38 108 SER A N 1
ATOM 705 C CA . SER A 1 108 ? -19.553 4.371 13.167 1.00 67.38 108 SER A CA 1
ATOM 706 C C . SER A 1 108 ? -18.946 5.050 14.407 1.00 67.38 108 SER A C 1
ATOM 708 O O . SER A 1 108 ? -19.534 5.993 14.932 1.00 67.38 108 SER A O 1
ATOM 710 N N . LYS A 1 109 ? -17.773 4.593 14.872 1.00 67.81 109 LYS A N 1
ATOM 711 C CA . LYS A 1 109 ? -17.031 5.152 16.018 1.00 67.81 109 LYS A CA 1
ATOM 712 C C . LYS A 1 109 ? -15.859 6.069 15.628 1.00 67.81 109 LYS A C 1
ATOM 714 O O . LYS A 1 109 ? -15.101 6.467 16.508 1.00 67.81 109 LYS A O 1
ATOM 719 N N . GLU A 1 110 ? -15.644 6.350 14.344 1.00 68.31 110 GLU A N 1
ATOM 720 C CA . GLU A 1 110 ? -14.516 7.165 13.869 1.00 68.31 110 GLU A CA 1
ATOM 721 C C . GLU A 1 110 ? -15.028 8.387 13.107 1.00 68.31 110 GLU A C 1
ATOM 723 O O . GLU A 1 110 ? -15.592 8.259 12.024 1.00 68.31 110 GLU A O 1
ATOM 728 N N . ASP A 1 111 ? -14.816 9.575 13.675 1.00 79.38 111 ASP A N 1
ATOM 729 C CA . ASP A 1 111 ? -15.149 10.824 12.999 1.00 79.38 111 ASP A CA 1
ATOM 730 C C . ASP A 1 111 ? -14.183 11.078 11.841 1.00 79.38 111 ASP A C 1
ATOM 732 O O . ASP A 1 111 ? -12.967 10.885 11.941 1.00 79.38 111 ASP A O 1
ATOM 736 N N . TYR A 1 112 ? -14.742 11.522 10.719 1.00 85.38 112 TYR A N 1
ATOM 737 C CA . TYR A 1 112 ? -13.955 11.826 9.538 1.00 85.38 112 TYR A CA 1
ATOM 738 C C . TYR A 1 112 ? -13.131 13.098 9.749 1.00 85.38 112 TYR A C 1
ATOM 740 O O . TYR A 1 112 ? -13.684 14.189 9.891 1.00 85.38 112 TYR A O 1
ATOM 748 N N . ASP A 1 113 ? -11.810 12.970 9.665 1.00 90.12 113 ASP A N 1
ATOM 749 C CA . ASP A 1 113 ? -10.873 14.082 9.740 1.00 90.12 113 ASP A CA 1
ATOM 750 C C . ASP A 1 113 ? -9.992 14.162 8.486 1.00 90.12 113 ASP A C 1
ATOM 752 O O . ASP A 1 113 ? -9.280 13.227 8.104 1.00 90.12 113 ASP A O 1
ATOM 756 N N . PHE A 1 114 ? -10.018 15.325 7.833 1.00 86.62 114 PHE A N 1
ATOM 757 C CA . PHE A 1 114 ? -9.245 15.556 6.616 1.00 86.62 114 PHE A CA 1
ATOM 758 C C . PHE A 1 114 ? -7.736 15.599 6.893 1.00 86.62 114 PHE A C 1
ATOM 760 O O . PHE A 1 114 ? -6.954 15.163 6.045 1.00 86.62 114 PHE A O 1
ATOM 767 N N . GLY A 1 115 ? -7.315 16.085 8.067 1.00 88.06 115 GLY A N 1
ATOM 768 C CA . GLY A 1 115 ? -5.903 16.112 8.456 1.00 88.06 115 GLY A CA 1
ATOM 769 C C . GLY A 1 115 ? -5.319 14.702 8.552 1.00 88.06 115 GLY A C 1
ATOM 770 O O . GLY A 1 115 ? -4.277 14.403 7.964 1.00 88.06 115 GLY A O 1
ATOM 771 N N . THR A 1 116 ? -6.055 13.808 9.204 1.00 87.94 116 THR A N 1
ATOM 772 C CA . THR A 1 116 ? -5.747 12.384 9.341 1.00 87.94 116 THR A CA 1
ATOM 773 C C . THR A 1 116 ? -5.765 11.699 7.984 1.00 87.94 116 THR A C 1
ATOM 775 O O . THR A 1 116 ? -4.816 10.988 7.658 1.00 87.94 116 THR A O 1
ATOM 778 N N . MET A 1 117 ? -6.762 11.976 7.135 1.00 91.94 117 MET A N 1
ATOM 779 C CA . MET A 1 117 ? -6.791 11.455 5.765 1.00 91.94 117 MET A CA 1
ATOM 780 C C . MET A 1 117 ? -5.537 11.848 4.976 1.00 91.94 117 MET A C 1
ATOM 782 O O . MET A 1 117 ? -4.906 10.994 4.349 1.00 91.94 117 MET A O 1
ATOM 786 N N . LEU A 1 118 ? -5.172 13.133 4.991 1.00 91.06 118 LEU A N 1
ATOM 787 C CA . LEU A 1 118 ? -4.019 13.651 4.258 1.00 91.06 118 LEU A CA 1
ATOM 788 C C . LEU A 1 118 ? -2.709 13.062 4.792 1.00 91.06 118 LEU A C 1
ATOM 790 O O . LEU A 1 118 ? -1.816 12.712 4.014 1.00 91.06 118 LEU A O 1
ATOM 794 N N . SER A 1 119 ? -2.605 12.914 6.112 1.00 88.56 119 SER A N 1
ATOM 795 C CA . SER A 1 119 ? -1.469 12.271 6.764 1.00 88.56 119 SER A CA 1
ATOM 796 C C . SER A 1 119 ? -1.370 10.797 6.365 1.00 88.56 119 SER A C 1
ATOM 798 O O . SER A 1 119 ? -0.319 10.345 5.912 1.00 88.56 119 SER A O 1
ATOM 800 N N . GLU A 1 120 ? -2.476 10.050 6.396 1.00 86.06 120 GLU A N 1
ATOM 801 C CA . GLU A 1 120 ? -2.512 8.662 5.930 1.00 86.06 120 GLU A CA 1
ATOM 802 C C . GLU A 1 1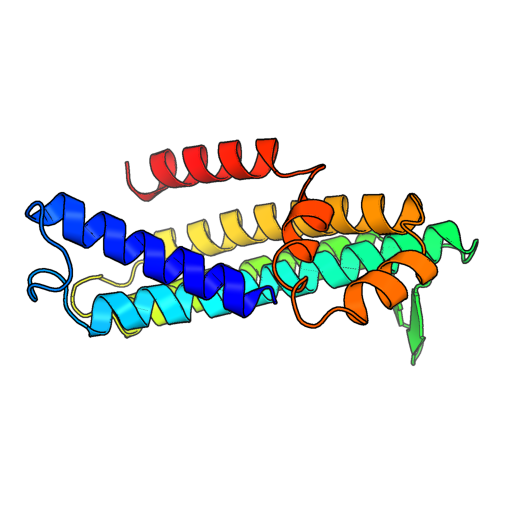20 ? -2.149 8.528 4.456 1.00 86.06 120 GLU A C 1
ATOM 804 O O . GLU A 1 120 ? -1.350 7.655 4.111 1.00 86.06 120 GLU A O 1
ATOM 809 N N . GLY A 1 121 ? -2.654 9.423 3.606 1.00 87.38 121 GLY A N 1
ATOM 810 C CA . GLY A 1 121 ? -2.221 9.551 2.220 1.00 87.38 121 GLY A CA 1
ATOM 811 C C . GLY A 1 121 ? -0.711 9.728 2.125 1.00 87.38 121 GLY A C 1
ATOM 812 O O . GLY A 1 121 ? -0.041 8.970 1.429 1.00 87.38 121 GLY A O 1
ATOM 813 N N . THR A 1 122 ? -0.146 10.676 2.869 1.00 88.69 122 THR A N 1
ATOM 814 C CA . THR A 1 122 ? 1.291 10.993 2.855 1.00 88.69 122 THR A CA 1
ATOM 815 C C . THR A 1 122 ? 2.145 9.809 3.308 1.00 88.69 122 THR A C 1
ATOM 817 O O . THR A 1 122 ? 3.096 9.428 2.623 1.00 88.69 122 THR A O 1
ATOM 820 N N . PHE A 1 123 ? 1.784 9.146 4.407 1.00 85.50 123 PHE A N 1
ATOM 821 C CA . PHE A 1 123 ? 2.485 7.944 4.863 1.00 85.50 123 PHE A CA 1
ATOM 822 C C . PHE A 1 123 ? 2.348 6.783 3.878 1.00 85.50 123 PHE A C 1
ATOM 824 O O . PHE A 1 123 ? 3.300 6.018 3.691 1.00 85.50 123 PHE A O 1
ATOM 831 N N . ASN A 1 124 ? 1.198 6.642 3.216 1.00 87.00 124 ASN A N 1
ATOM 832 C CA . ASN A 1 124 ? 1.025 5.626 2.184 1.00 87.00 124 ASN A CA 1
ATOM 833 C C . ASN A 1 124 ? 1.845 5.969 0.932 1.00 87.00 124 ASN A C 1
ATOM 835 O O . ASN A 1 124 ? 2.436 5.074 0.340 1.00 87.00 124 ASN A O 1
ATOM 839 N N . ALA A 1 125 ? 1.984 7.250 0.581 1.00 88.38 125 ALA A N 1
ATOM 840 C CA . ALA A 1 125 ? 2.855 7.734 -0.489 1.00 88.38 125 ALA A CA 1
ATOM 841 C C . ALA A 1 125 ? 4.323 7.390 -0.222 1.00 88.38 125 ALA A C 1
ATOM 843 O O . ALA A 1 125 ? 4.987 6.828 -1.091 1.00 88.38 125 ALA A O 1
ATOM 844 N N . LEU A 1 126 ? 4.810 7.650 0.995 1.00 87.25 126 LEU A N 1
ATOM 845 C CA . LEU A 1 126 ? 6.170 7.302 1.417 1.00 87.25 126 LEU A CA 1
ATOM 846 C C . LEU A 1 126 ? 6.404 5.788 1.371 1.00 87.25 126 LEU A C 1
ATOM 848 O O . LEU A 1 126 ? 7.413 5.325 0.835 1.00 87.25 126 LEU A O 1
ATOM 852 N N . ASN A 1 127 ? 5.447 4.998 1.868 1.00 81.69 127 ASN A N 1
ATOM 853 C CA . ASN A 1 127 ? 5.500 3.543 1.746 1.00 81.69 127 ASN A CA 1
ATOM 854 C C . ASN A 1 127 ? 5.490 3.099 0.281 1.00 81.69 127 ASN A C 1
ATOM 856 O O . ASN A 1 127 ? 6.244 2.199 -0.084 1.00 81.69 127 ASN A O 1
ATOM 860 N N . GLY A 1 128 ? 4.679 3.731 -0.565 1.00 82.25 128 GLY A N 1
ATOM 861 C CA . GLY A 1 128 ? 4.632 3.516 -2.006 1.00 82.25 128 GLY A CA 1
ATOM 862 C C . GLY A 1 128 ? 5.979 3.764 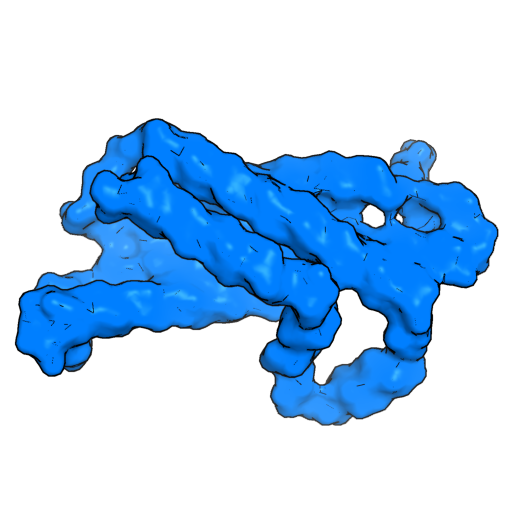-2.665 1.00 82.25 128 GLY A C 1
ATOM 863 O O . GLY A 1 128 ? 6.522 2.849 -3.277 1.00 82.25 128 GLY A O 1
ATOM 864 N N . ALA A 1 129 ? 6.556 4.950 -2.468 1.00 84.62 129 ALA A N 1
ATOM 865 C CA . ALA A 1 129 ? 7.862 5.353 -2.986 1.00 84.62 129 ALA A CA 1
ATOM 866 C C . ALA A 1 129 ? 8.955 4.344 -2.618 1.00 84.62 129 ALA A C 1
ATOM 868 O O . ALA A 1 129 ? 9.707 3.857 -3.465 1.00 84.62 129 ALA A O 1
ATOM 869 N N . LEU A 1 130 ? 8.981 3.961 -1.345 1.00 83.38 130 LEU A N 1
ATOM 870 C CA . LEU A 1 130 ? 9.918 2.980 -0.836 1.00 83.38 130 LEU A CA 1
ATOM 871 C C . LEU A 1 130 ? 9.683 1.591 -1.453 1.00 83.38 130 LEU A C 1
ATOM 873 O O . LEU A 1 130 ? 10.633 0.901 -1.806 1.00 83.38 130 LEU A O 1
ATOM 877 N N . THR A 1 131 ? 8.427 1.194 -1.664 1.00 81.38 131 THR A N 1
ATOM 878 C CA . THR A 1 131 ? 8.090 -0.066 -2.349 1.00 81.38 131 THR A CA 1
ATOM 879 C C . THR A 1 131 ? 8.514 -0.053 -3.816 1.00 81.38 131 THR A C 1
ATOM 881 O O . THR A 1 131 ? 8.981 -1.080 -4.304 1.00 81.38 131 THR A O 1
ATOM 884 N N . VAL A 1 132 ? 8.408 1.084 -4.518 1.00 83.50 132 VAL A N 1
ATOM 885 C CA . VAL A 1 132 ? 8.961 1.230 -5.877 1.00 83.50 132 VAL A CA 1
ATOM 886 C C . VAL A 1 132 ? 10.466 0.987 -5.846 1.00 83.50 132 VAL A C 1
ATOM 888 O O . VAL A 1 132 ? 10.974 0.223 -6.660 1.00 83.50 132 VAL A O 1
ATOM 891 N N . PHE A 1 133 ? 11.179 1.591 -4.894 1.00 81.06 133 PHE A N 1
ATOM 892 C CA . PHE A 1 133 ? 12.624 1.414 -4.760 1.00 81.06 133 PHE A CA 1
ATOM 893 C C . PHE A 1 133 ? 13.007 -0.042 -4.458 1.00 81.06 133 PHE A C 1
ATOM 895 O O . PHE A 1 133 ? 13.862 -0.610 -5.136 1.00 81.06 133 PHE A O 1
ATOM 902 N N . GLY A 1 134 ? 12.328 -0.683 -3.502 1.00 77.31 134 GLY A N 1
ATOM 903 C CA . GLY A 1 134 ? 12.531 -2.101 -3.187 1.00 77.31 134 GLY A CA 1
ATOM 904 C C . GLY A 1 134 ? 12.239 -3.009 -4.383 1.00 77.31 134 GLY A C 1
ATOM 905 O O . GLY A 1 134 ? 13.050 -3.870 -4.723 1.00 77.31 134 GLY A O 1
ATOM 906 N N . GLY A 1 135 ? 11.130 -2.759 -5.085 1.00 77.19 135 GLY A N 1
ATOM 907 C CA . GLY A 1 135 ? 10.790 -3.444 -6.328 1.00 77.19 135 GLY A CA 1
ATOM 908 C C . GLY A 1 135 ? 11.875 -3.265 -7.388 1.00 77.19 135 GLY A C 1
ATOM 909 O O . GLY A 1 135 ? 12.317 -4.248 -7.970 1.00 77.19 135 GLY A O 1
ATOM 910 N N . TYR A 1 136 ? 12.354 -2.038 -7.597 1.00 79.62 136 TYR A N 1
ATOM 911 C CA . TYR A 1 136 ? 13.421 -1.726 -8.549 1.00 79.62 136 TYR A CA 1
ATOM 912 C C . TYR A 1 136 ? 14.698 -2.511 -8.256 1.00 79.62 136 TYR A C 1
ATOM 914 O O . TYR A 1 136 ? 15.210 -3.176 -9.153 1.00 79.62 136 TYR A O 1
ATOM 922 N N . LEU A 1 137 ? 15.167 -2.531 -7.007 1.00 77.81 137 LEU A N 1
ATOM 923 C CA . LEU A 1 137 ? 16.339 -3.325 -6.625 1.00 77.81 137 LEU A CA 1
ATOM 924 C C . LEU A 1 137 ? 16.142 -4.820 -6.908 1.00 77.81 137 LEU A C 1
ATOM 926 O O . LEU A 1 137 ? 17.037 -5.474 -7.441 1.00 77.81 137 LEU A O 1
ATOM 930 N N . VAL A 1 138 ? 14.958 -5.359 -6.616 1.00 72.12 138 VAL A N 1
ATOM 931 C CA . VAL A 1 138 ? 14.612 -6.758 -6.924 1.00 72.12 138 VAL A CA 1
ATOM 932 C C . VAL A 1 138 ? 14.596 -7.019 -8.433 1.00 72.12 138 VAL A C 1
ATOM 934 O O . VAL A 1 138 ? 15.040 -8.074 -8.881 1.00 72.12 138 VAL A O 1
ATOM 937 N N . GLY A 1 139 ? 14.126 -6.055 -9.226 1.00 71.50 139 GLY A N 1
ATOM 938 C CA . GLY A 1 139 ? 14.145 -6.128 -10.686 1.00 71.50 139 GLY A CA 1
ATOM 939 C C . GLY A 1 139 ? 15.562 -6.097 -11.268 1.00 71.50 139 GLY A C 1
ATOM 940 O O . GLY A 1 139 ? 15.879 -6.917 -12.126 1.00 71.50 139 GLY A O 1
ATOM 941 N N . VAL A 1 140 ? 16.431 -5.200 -10.781 1.00 71.25 140 VAL A N 1
ATOM 942 C CA . VAL A 1 140 ? 17.816 -5.050 -11.280 1.00 71.25 140 VAL A CA 1
ATOM 943 C C . VAL A 1 140 ? 18.710 -6.213 -10.855 1.00 71.25 140 VAL A C 1
ATOM 945 O O . VAL A 1 140 ? 19.568 -6.644 -11.616 1.00 71.25 140 VAL A O 1
ATOM 948 N N . THR A 1 141 ? 18.511 -6.758 -9.654 1.00 68.88 141 THR A N 1
ATOM 949 C CA . THR A 1 141 ? 19.285 -7.917 -9.166 1.00 68.88 141 THR A CA 1
ATOM 950 C C . THR A 1 141 ? 18.919 -9.223 -9.869 1.00 68.88 141 THR A C 1
ATOM 952 O O . THR A 1 141 ? 19.582 -10.238 -9.663 1.00 68.88 141 THR A O 1
ATOM 955 N N . GLY A 1 142 ? 17.894 -9.210 -10.728 1.00 57.53 142 GLY A N 1
ATOM 956 C CA . GLY A 1 142 ? 17.585 -10.332 -11.598 1.00 57.53 142 GLY A CA 1
ATOM 957 C C . GLY A 1 142 ? 17.229 -11.594 -10.831 1.00 57.53 142 GLY A C 1
ATOM 958 O O . GLY A 1 142 ? 17.659 -12.671 -11.241 1.00 57.53 142 GLY A O 1
ATOM 959 N N . PHE A 1 143 ? 16.450 -11.484 -9.742 1.00 52.03 143 PHE A N 1
ATOM 960 C CA . PHE A 1 143 ? 15.796 -12.633 -9.106 1.00 52.03 143 PHE A CA 1
ATOM 961 C C . PHE A 1 143 ? 14.986 -13.350 -10.198 1.00 52.03 143 PHE A C 1
ATOM 963 O O . PHE A 1 143 ? 13.887 -12.928 -10.557 1.00 52.03 143 PHE A O 1
ATOM 970 N N . ARG A 1 144 ? 15.629 -14.333 -10.847 1.00 45.56 144 ARG A N 1
ATOM 971 C CA . ARG A 1 144 ? 15.333 -14.707 -12.233 1.00 45.56 144 ARG A CA 1
ATOM 972 C C . ARG A 1 144 ? 13.855 -15.031 -12.388 1.00 45.56 144 ARG A C 1
ATOM 974 O O . ARG A 1 144 ? 13.278 -15.733 -11.556 1.00 45.56 144 ARG A O 1
ATOM 981 N N . ALA A 1 145 ? 13.286 -14.630 -13.519 1.00 42.94 145 ALA A N 1
ATOM 982 C CA . ALA A 1 145 ? 12.000 -15.129 -13.995 1.00 42.94 145 ALA A CA 1
ATOM 983 C C . ALA A 1 145 ? 11.907 -16.681 -13.958 1.00 42.94 145 ALA A C 1
ATOM 985 O O . ALA A 1 145 ? 10.810 -17.218 -13.821 1.00 42.94 145 ALA A O 1
ATOM 986 N N . ASP A 1 146 ? 13.041 -17.401 -13.955 1.00 40.03 146 ASP A N 1
ATOM 987 C CA . ASP A 1 146 ? 13.151 -18.854 -13.707 1.00 40.03 146 ASP A CA 1
ATOM 988 C C . ASP A 1 146 ? 12.839 -19.303 -12.268 1.00 40.03 146 ASP A C 1
ATOM 990 O O . ASP A 1 146 ? 12.250 -20.361 -12.060 1.00 40.03 146 ASP A O 1
ATOM 994 N N . TYR A 1 147 ? 13.234 -18.538 -11.247 1.00 42.34 147 TYR A N 1
ATOM 995 C CA . TYR A 1 147 ? 12.902 -18.857 -9.854 1.00 42.34 147 TYR A CA 1
ATOM 996 C C . TYR A 1 147 ? 11.503 -18.368 -9.510 1.00 42.34 147 TYR A C 1
ATOM 998 O O . TYR A 1 147 ? 10.779 -19.068 -8.816 1.00 42.34 147 TYR A O 1
ATOM 1006 N N . ALA A 1 148 ? 11.085 -17.220 -10.052 1.00 40.16 148 ALA A N 1
ATOM 1007 C CA . ALA A 1 148 ? 9.717 -16.742 -9.916 1.00 40.16 148 ALA A CA 1
ATOM 1008 C C . ALA A 1 148 ? 8.713 -17.716 -10.549 1.00 40.16 148 ALA A C 1
ATOM 1010 O O . ALA A 1 148 ? 7.711 -18.003 -9.916 1.00 40.16 148 ALA A O 1
ATOM 1011 N N . SER A 1 149 ? 8.978 -18.283 -11.731 1.00 41.62 149 SER A N 1
ATOM 1012 C CA . SER A 1 149 ? 8.117 -19.315 -12.338 1.00 41.62 149 SER A CA 1
ATOM 1013 C C . SER A 1 149 ? 8.129 -20.640 -11.560 1.00 41.62 149 SER A C 1
ATOM 1015 O O . SER A 1 149 ? 7.072 -21.240 -11.370 1.00 41.62 149 SER A O 1
ATOM 1017 N N . LYS A 1 150 ? 9.281 -21.060 -11.012 1.00 44.16 150 LYS A N 1
ATOM 1018 C CA . LYS A 1 150 ? 9.387 -22.248 -10.136 1.00 44.16 150 LYS A CA 1
ATOM 1019 C C . LYS A 1 150 ? 8.728 -22.068 -8.758 1.00 44.16 150 LYS A C 1
ATOM 1021 O O . LYS A 1 150 ? 8.163 -23.028 -8.242 1.00 44.16 150 LYS A O 1
ATOM 1026 N N . LEU A 1 151 ? 8.744 -20.860 -8.188 1.00 42.38 151 LEU A N 1
ATOM 1027 C CA . LEU A 1 151 ? 8.016 -20.488 -6.962 1.00 42.38 151 LEU A CA 1
ATOM 1028 C C . LEU A 1 151 ? 6.515 -20.275 -7.232 1.00 42.38 151 LEU A C 1
ATOM 1030 O O . LEU A 1 151 ? 5.689 -20.715 -6.444 1.00 42.38 151 LEU A O 1
ATOM 1034 N N . LEU A 1 152 ? 6.136 -19.683 -8.371 1.00 42.59 152 LEU A N 1
ATOM 1035 C CA . LEU A 1 152 ? 4.736 -19.509 -8.801 1.00 42.59 152 LEU A CA 1
ATOM 1036 C C . LEU A 1 152 ? 4.057 -20.838 -9.175 1.00 42.59 152 LEU A C 1
ATOM 1038 O O . LEU A 1 152 ? 2.832 -20.927 -9.132 1.00 42.59 152 LEU A O 1
ATOM 1042 N N . SER A 1 153 ? 4.830 -21.878 -9.508 1.00 49.53 153 SER A N 1
ATOM 1043 C CA . SER A 1 153 ? 4.321 -23.241 -9.709 1.00 49.53 153 SER A CA 1
ATOM 1044 C C . SER A 1 153 ? 3.906 -23.927 -8.400 1.00 49.53 153 SER A C 1
ATOM 1046 O O . SER A 1 153 ? 3.190 -24.931 -8.447 1.00 49.53 153 SER A O 1
ATOM 1048 N N . ARG A 1 154 ? 4.326 -23.425 -7.230 1.00 47.22 154 ARG A N 1
ATOM 1049 C CA . ARG A 1 154 ? 3.835 -23.895 -5.932 1.00 47.22 154 ARG A CA 1
ATOM 1050 C C . ARG A 1 154 ? 2.700 -22.976 -5.490 1.00 47.22 154 ARG A C 1
ATOM 1052 O O . ARG A 1 154 ? 2.905 -21.802 -5.210 1.00 47.22 154 ARG A O 1
ATOM 1059 N N . LYS A 1 155 ? 1.484 -23.526 -5.398 1.00 46.75 155 LYS A N 1
ATOM 1060 C CA . LYS A 1 155 ? 0.250 -22.822 -4.982 1.00 46.75 155 LYS A CA 1
ATOM 1061 C C . LYS A 1 155 ? 0.339 -22.111 -3.611 1.00 46.75 155 LYS A C 1
ATOM 1063 O O . LYS A 1 155 ? -0.595 -21.407 -3.244 1.00 46.75 155 LYS A O 1
ATOM 1068 N N . THR A 1 156 ? 1.430 -22.279 -2.866 1.00 41.38 156 THR A N 1
ATOM 1069 C CA . THR A 1 156 ? 1.579 -21.890 -1.459 1.00 41.38 156 THR A CA 1
ATOM 1070 C C . THR A 1 156 ? 2.343 -20.572 -1.230 1.00 41.38 156 THR A C 1
ATOM 1072 O O . THR A 1 156 ? 2.248 -20.010 -0.144 1.00 41.38 156 THR A O 1
ATOM 1075 N N . ASP A 1 157 ? 3.034 -20.007 -2.231 1.00 48.75 157 ASP A N 1
ATOM 1076 C CA . ASP A 1 157 ? 4.058 -18.960 -1.997 1.00 48.75 157 ASP A CA 1
ATOM 1077 C C . ASP A 1 157 ? 3.634 -17.510 -2.323 1.00 48.75 157 ASP A C 1
ATOM 1079 O O . ASP A 1 157 ? 4.462 -16.607 -2.482 1.00 48.75 157 ASP A O 1
ATOM 1083 N N . VAL A 1 158 ? 2.327 -17.231 -2.370 1.00 46.44 158 VAL A N 1
ATOM 1084 C CA . VAL A 1 158 ? 1.793 -15.869 -2.600 1.00 46.44 158 VAL A CA 1
ATOM 1085 C C . VAL A 1 158 ? 2.124 -14.912 -1.437 1.00 46.44 158 VAL A C 1
ATOM 1087 O O . VAL A 1 158 ? 2.230 -13.701 -1.643 1.00 46.44 158 VAL A O 1
ATOM 1090 N N . LEU A 1 159 ? 2.339 -15.454 -0.231 1.00 40.53 159 LEU A N 1
ATOM 1091 C CA . LEU A 1 159 ? 2.654 -14.713 1.000 1.00 40.53 159 LEU A CA 1
ATOM 1092 C C . LEU A 1 159 ? 4.144 -14.367 1.158 1.00 40.53 159 LEU A C 1
ATOM 1094 O O . LEU A 1 159 ? 4.468 -13.359 1.778 1.00 40.53 159 LEU A O 1
ATOM 1098 N N . ILE A 1 160 ? 5.056 -15.150 0.572 1.00 44.78 160 ILE A N 1
ATOM 1099 C CA . ILE A 1 160 ? 6.512 -14.941 0.710 1.00 44.78 160 ILE A CA 1
ATOM 1100 C C . ILE A 1 160 ? 7.016 -13.884 -0.287 1.00 44.78 160 ILE A C 1
ATOM 1102 O O . ILE A 1 160 ? 7.917 -13.097 0.008 1.00 44.78 160 ILE A O 1
ATOM 1106 N N . ARG A 1 161 ? 6.373 -13.799 -1.456 1.00 47.12 161 ARG A N 1
ATOM 1107 C CA . ARG A 1 161 ? 6.661 -12.824 -2.520 1.00 47.12 161 ARG A CA 1
ATOM 1108 C C . ARG A 1 161 ? 6.735 -11.357 -2.048 1.00 47.12 161 ARG A C 1
ATOM 1110 O O . ARG A 1 161 ? 7.721 -10.703 -2.378 1.00 47.12 161 ARG A O 1
ATOM 1117 N N . PRO A 1 162 ? 5.776 -10.820 -1.269 1.00 50.22 162 PRO A N 1
ATOM 11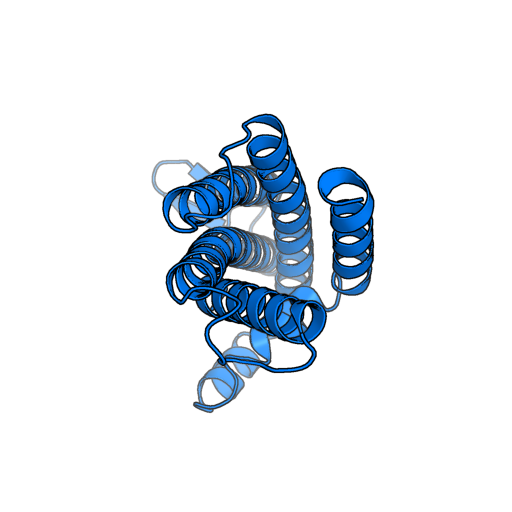18 C CA . PRO A 1 162 ? 5.856 -9.459 -0.730 1.00 50.22 162 PRO A CA 1
ATOM 1119 C C . PRO A 1 162 ? 6.968 -9.276 0.313 1.00 50.22 162 PRO A C 1
ATOM 1121 O O . PRO A 1 162 ? 7.509 -8.180 0.401 1.00 50.22 162 PRO A O 1
ATOM 1124 N N . ILE A 1 163 ? 7.336 -10.309 1.078 1.00 48.09 163 ILE A N 1
ATOM 1125 C CA . ILE A 1 163 ? 8.418 -10.234 2.076 1.00 48.09 163 ILE A CA 1
ATOM 1126 C C . ILE A 1 163 ? 9.767 -10.108 1.362 1.00 48.09 163 ILE A C 1
ATOM 1128 O O . ILE A 1 163 ? 10.557 -9.229 1.690 1.00 48.09 163 ILE A O 1
ATOM 1132 N N . ILE A 1 164 ? 9.990 -10.906 0.315 1.00 47.59 164 ILE A N 1
ATOM 1133 C CA . ILE A 1 164 ? 11.202 -10.833 -0.514 1.00 47.59 164 ILE A CA 1
ATOM 1134 C C . ILE A 1 164 ? 11.249 -9.512 -1.299 1.00 47.59 164 ILE A C 1
ATOM 1136 O O . ILE A 1 164 ? 12.294 -8.869 -1.353 1.00 47.59 164 ILE A O 1
ATOM 1140 N N . GLN A 1 165 ? 10.114 -9.051 -1.841 1.00 46.97 165 GLN A N 1
ATOM 1141 C CA . GLN A 1 165 ? 10.034 -7.765 -2.549 1.00 46.97 165 GLN A CA 1
ATOM 1142 C C . GLN A 1 165 ? 10.282 -6.548 -1.649 1.00 46.97 165 GLN A C 1
ATOM 1144 O O . GLN A 1 165 ? 10.727 -5.508 -2.128 1.00 46.97 165 GLN A O 1
ATOM 1149 N N . ASN A 1 166 ? 10.002 -6.672 -0.351 1.00 50.34 166 ASN A N 1
ATOM 1150 C CA . ASN A 1 166 ? 10.177 -5.596 0.617 1.00 50.34 166 ASN A CA 1
ATOM 1151 C C . ASN A 1 166 ? 11.402 -5.768 1.516 1.00 50.34 166 ASN A C 1
ATOM 1153 O O . ASN A 1 166 ? 11.637 -4.872 2.322 1.00 50.34 166 ASN A O 1
ATOM 1157 N N . TYR A 1 167 ? 12.193 -6.839 1.375 1.00 48.59 167 TYR A N 1
ATOM 1158 C CA . TYR A 1 167 ? 13.327 -7.151 2.257 1.00 48.59 167 TYR A CA 1
ATOM 1159 C C . TYR A 1 167 ? 14.285 -5.961 2.426 1.00 48.59 167 TYR A C 1
ATOM 1161 O O . TYR A 1 167 ? 14.616 -5.583 3.546 1.00 48.59 167 TYR A O 1
ATOM 1169 N N . TYR A 1 168 ? 14.616 -5.278 1.325 1.00 47.00 168 TYR A N 1
ATOM 1170 C CA . TYR A 1 168 ? 15.486 -4.091 1.311 1.00 47.00 168 TYR A CA 1
ATOM 1171 C C . TYR A 1 168 ? 14.906 -2.853 2.006 1.00 47.00 168 TYR A C 1
ATOM 1173 O O . TYR A 1 168 ? 15.616 -1.887 2.257 1.00 47.00 168 TYR A O 1
ATOM 1181 N N . THR A 1 169 ? 13.609 -2.858 2.290 1.00 55.06 169 THR A N 1
ATOM 1182 C CA . THR A 1 169 ? 12.871 -1.687 2.779 1.00 55.06 169 THR A CA 1
ATOM 1183 C C . THR A 1 169 ? 12.137 -1.937 4.087 1.00 55.06 169 THR A C 1
ATOM 1185 O O . THR A 1 169 ? 11.587 -1.012 4.676 1.00 55.06 169 THR A O 1
ATOM 1188 N N . PHE A 1 170 ? 12.139 -3.183 4.555 1.00 54.91 170 PHE A N 1
ATOM 1189 C CA . PHE A 1 170 ? 11.336 -3.652 5.673 1.00 54.91 170 PHE A CA 1
ATOM 1190 C C . P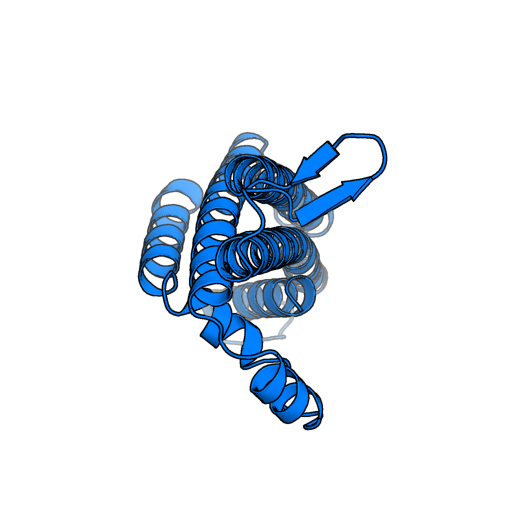HE A 1 170 ? 11.646 -2.888 6.966 1.00 54.91 170 PHE A C 1
ATOM 1192 O O . PHE A 1 170 ? 10.730 -2.378 7.604 1.00 54.91 170 PHE A O 1
ATOM 1199 N N . GLY A 1 171 ? 12.931 -2.709 7.294 1.00 47.50 171 GLY A N 1
ATOM 1200 C CA . GLY A 1 171 ? 13.348 -1.939 8.472 1.00 47.50 171 GLY A CA 1
ATOM 1201 C C . GLY A 1 171 ? 12.920 -0.469 8.417 1.00 47.50 171 GLY A C 1
ATOM 1202 O O . GLY A 1 171 ? 12.428 0.071 9.405 1.00 47.50 171 GLY A O 1
ATOM 1203 N N . LEU A 1 172 ? 13.017 0.163 7.243 1.00 59.22 172 LEU A N 1
ATOM 1204 C CA . LEU A 1 172 ? 12.605 1.557 7.064 1.00 59.22 172 LEU A CA 1
ATOM 1205 C C . LEU A 1 172 ? 11.077 1.709 7.143 1.00 59.22 172 LEU A C 1
ATOM 1207 O O . LEU A 1 172 ? 10.593 2.673 7.725 1.00 59.22 172 LEU A O 1
ATOM 1211 N N . LYS A 1 173 ? 10.311 0.733 6.637 1.00 62.88 173 LYS A N 1
ATOM 1212 C CA . LYS A 1 173 ? 8.843 0.698 6.760 1.00 62.88 173 LYS A CA 1
ATOM 1213 C C . LYS A 1 173 ? 8.372 0.533 8.197 1.00 62.88 173 LYS A C 1
ATOM 1215 O O . LYS A 1 173 ? 7.392 1.165 8.576 1.00 62.88 173 LYS A O 1
ATOM 1220 N N . ILE A 1 174 ? 9.065 -0.285 8.990 1.00 57.81 174 ILE A N 1
ATOM 1221 C CA . ILE A 1 174 ? 8.783 -0.417 10.424 1.00 57.81 174 ILE A CA 1
ATOM 1222 C C . ILE A 1 174 ? 9.011 0.926 11.119 1.00 57.81 174 ILE A C 1
ATOM 1224 O O . ILE A 1 174 ? 8.116 1.402 11.810 1.00 57.81 174 ILE A O 1
ATOM 1228 N N . GLY A 1 175 ? 10.157 1.572 10.877 1.00 55.22 175 GLY A N 1
ATOM 1229 C CA . GLY A 1 175 ? 10.440 2.903 11.423 1.00 55.22 175 GLY A CA 1
ATOM 1230 C C . GLY A 1 175 ? 9.394 3.943 11.014 1.00 55.22 175 GLY A C 1
ATOM 1231 O O . GLY A 1 175 ? 8.921 4.707 11.849 1.00 55.22 175 GLY A O 1
ATOM 1232 N N . LEU A 1 176 ? 8.957 3.919 9.752 1.00 62.06 176 LEU A N 1
ATOM 1233 C CA . LEU A 1 176 ? 7.908 4.808 9.255 1.00 62.06 176 LEU A CA 1
ATOM 1234 C C . LEU A 1 176 ? 6.538 4.527 9.889 1.00 62.06 176 LEU A C 1
ATOM 1236 O O . LEU A 1 176 ? 5.771 5.455 10.120 1.00 62.06 176 LEU A O 1
ATOM 1240 N N . GLY A 1 177 ? 6.225 3.258 10.159 1.00 59.91 177 GLY A N 1
ATOM 1241 C CA . GLY A 1 177 ? 5.001 2.844 10.842 1.00 59.91 177 GLY A CA 1
ATOM 1242 C C . GLY A 1 177 ? 4.968 3.285 12.304 1.00 59.91 177 GLY A C 1
ATOM 1243 O O . GLY A 1 177 ? 3.930 3.746 12.769 1.00 59.91 177 GLY A O 1
ATOM 1244 N N . ILE A 1 178 ? 6.108 3.213 12.998 1.00 62.38 178 ILE A N 1
ATOM 1245 C CA . ILE A 1 178 ? 6.261 3.751 14.357 1.00 62.38 178 ILE A CA 1
ATOM 1246 C C . ILE A 1 178 ? 6.064 5.269 14.332 1.00 62.38 178 ILE A C 1
ATOM 1248 O O . ILE A 1 178 ? 5.232 5.787 15.067 1.00 62.38 178 ILE A O 1
ATOM 1252 N N . LEU A 1 179 ? 6.739 5.970 13.415 1.00 62.59 179 LEU A N 1
ATOM 1253 C CA . LEU A 1 179 ? 6.608 7.421 13.265 1.00 62.59 179 LEU A CA 1
ATOM 1254 C C . LEU A 1 179 ? 5.164 7.846 12.944 1.00 62.59 179 LEU A C 1
ATOM 1256 O O . LEU A 1 179 ? 4.670 8.827 13.490 1.00 62.59 179 LEU A O 1
ATOM 1260 N N . LYS A 1 180 ? 4.474 7.089 12.079 1.00 68.44 180 LYS A N 1
ATOM 1261 C CA . LYS A 1 180 ? 3.052 7.288 11.768 1.00 68.44 180 LYS A CA 1
ATOM 1262 C C . LYS A 1 180 ? 2.195 7.193 13.026 1.00 68.44 180 LYS A C 1
ATOM 1264 O O . LYS A 1 180 ? 1.298 8.007 13.208 1.00 68.44 180 LYS A O 1
ATOM 1269 N N . ASN A 1 181 ? 2.446 6.187 13.860 1.00 60.91 181 ASN A N 1
ATOM 1270 C CA . ASN A 1 181 ? 1.645 5.952 15.051 1.00 60.91 181 ASN A CA 1
ATOM 1271 C C . ASN A 1 181 ? 1.817 7.071 16.087 1.00 60.91 181 ASN A C 1
ATOM 1273 O O . ASN A 1 181 ? 0.818 7.545 16.610 1.00 60.91 181 ASN A O 1
ATOM 1277 N N . GLU A 1 182 ? 3.052 7.531 16.303 1.00 64.88 182 GLU A N 1
ATOM 1278 C CA . GLU A 1 182 ? 3.370 8.646 17.211 1.00 64.88 182 GLU A CA 1
ATOM 1279 C C . GLU A 1 182 ? 2.808 9.992 16.724 1.00 64.88 182 GLU A C 1
ATOM 1281 O O . GLU A 1 182 ? 2.357 10.798 17.525 1.00 64.88 182 GLU A O 1
ATOM 1286 N N . LEU A 1 183 ? 2.827 10.258 15.412 1.00 65.25 183 LEU A N 1
ATOM 1287 C CA . LEU A 1 183 ? 2.418 11.561 14.868 1.00 65.25 183 LEU A CA 1
ATOM 1288 C C . LEU A 1 183 ? 0.914 11.700 14.611 1.00 65.25 183 LEU A C 1
ATOM 1290 O O . LEU A 1 183 ? 0.426 12.823 14.527 1.00 65.25 183 LEU A O 1
ATOM 1294 N N . ILE A 1 184 ? 0.202 10.591 14.392 1.00 66.56 184 ILE A N 1
ATOM 1295 C CA . ILE A 1 184 ? -1.224 10.616 14.025 1.00 66.56 184 ILE A CA 1
ATOM 1296 C C . ILE A 1 184 ? -2.121 10.190 15.185 1.00 66.56 184 ILE A C 1
ATOM 1298 O O . ILE A 1 184 ? -3.223 10.712 15.314 1.00 66.56 184 ILE A O 1
ATOM 1302 N N . TYR A 1 185 ? -1.686 9.224 15.995 1.00 61.94 185 TYR A N 1
ATOM 1303 C CA . TYR A 1 185 ? -2.524 8.622 17.037 1.00 61.94 185 TYR A CA 1
ATOM 1304 C C . TYR A 1 185 ? -1.947 8.783 18.454 1.00 61.94 185 TYR A C 1
ATOM 1306 O O . TYR A 1 185 ? -2.517 8.212 19.385 1.00 61.94 185 TYR A O 1
ATOM 1314 N N . GLY A 1 186 ? -0.813 9.479 18.597 1.00 49.47 186 GLY A N 1
ATOM 1315 C CA . GLY A 1 186 ? -0.166 9.807 19.871 1.00 49.47 186 GLY A CA 1
ATOM 1316 C C . GLY A 1 186 ? -0.736 11.054 20.531 1.00 49.47 186 GLY A C 1
ATOM 1317 O O . GLY A 1 186 ? -1.251 11.930 19.800 1.00 49.47 186 GLY A O 1
#

Secondary structure (DSSP, 8-state):
-HHHHHHHHHHHHHHHHHHHHHS-SSSSSS-HHHHHHHHHHHHHHHHHHHHHHHHHHHHHHHHHTT-SS-S-EETTEE--HHHHHHHHHHHHHHHHHHHHHHHHHH-TT----HHHHHHHHHHHHHHHHHHHHHHHHHHHTT--HHHHHHHHTSTTTTTHHHHHHHGGGHHHHHHHHHHHHHHH--

Sequence (186 aa):
VGAAIGGSIGFGATVYKDYKDDGRIFNGSIGADTYLGYTLGGAVAGAGIGVAGALGAAAGTATLLGSSATLFSAGGTSITFGSALAMGTGISFATGMAGYSIRAGINSKEDYDFGTMLSEGTFNALNGALTVFGGYLVGVTGFRADYASKLLSRKTDVLIRPIIQNYYTFGLKIGLGILKNELIYG

Foldseek 3Di:
DQLQVQLVVLLVVVQVVQCVVPVDGPPCPFPPLLNVLSNNLRSLLSVLLVQLLVLLLLQLLCVQVVNPQASDQDVHDRSGLVNSLVSSLQSSLVSQLVSLVSNQVRGPPHDDDPVLSNLSSNLSSVSSNLSSNLSNVNNNVCPDPVVVVVQVVDPPCPPVVVCNSCVVPVVVNVVSVVVSCVPRVD

pLDDT: mean 71.24, std 15.09, range [40.03, 93.5]